Protein AF-A0A3C0XR43-F1 (afdb_monomer)

Nearest PDB structures (foldseek):
  8wt6-assembly1_D  TM=5.633E-01  e=5.124E-04  Escherichia coli

pLDDT: mean 77.38, std 20.61, range [31.39, 98.31]

Solvent-accessible surface area (backbone atoms only — not comparable to full-atom values): 15493 Å² total; per-residue (Å²): 115,75,70,70,76,67,63,83,67,97,50,90,66,45,62,59,54,52,51,52,52,50,52,52,52,51,52,51,52,52,52,49,53,55,50,52,53,51,46,52,55,53,34,65,28,85,92,39,24,68,59,29,51,60,45,42,48,33,78,53,38,42,57,67,55,30,48,51,50,46,68,76,62,50,67,72,80,81,37,97,40,70,70,54,46,38,50,47,37,18,85,35,62,32,73,48,81,69,101,55,85,44,77,56,62,65,38,84,55,40,43,68,68,52,29,50,50,52,53,63,17,54,60,52,33,75,50,81,80,76,83,51,72,76,48,51,67,53,44,70,92,46,59,67,68,60,50,49,51,29,52,52,47,43,52,53,48,23,54,48,47,53,54,49,52,57,50,42,54,72,60,70,63,65,61,78,68,71,68,77,76,70,92,64,81,80,75,84,80,42,21,76,44,78,40,90,100,69,48,69,38,76,55,57,42,42,90,68,25,60,14,18,80,91,72,62,34,74,50,43,48,61,85,74,19,96,82,49,79,68,94,64,79,82,76,83,80,92,80,86,86,84,87,82,93,83,89,82,90,85,83,89,85,136

Foldseek 3Di:
DVVLLPDDDPDPCVNVVSVVVVVVVVVVVVVVVVVVVVLVVVCCDPPNVVQQLLQVLAALRHSVLSVCCCVVVPDPVVDPDPVRVCQALFQAFDWDDDPDTDTHHGDPGHDPVSVVSVVSRLVRLCDDDDCDPVSCVSPVPPDPVSNVVRSVCSVVSNVVVCVVVVVVVVVVPPPPPPPPPPPDPPPDFALQDADPPGDGHRDGQDPQFSGNPVVPRDAGDEPRGPPHDDPDDDDDDPPDDDDDDDDDDDDDDD

Radius of gyration: 33.95 Å; Cα contacts (8 Å, |Δi|>4): 201; chains: 1; bounding box: 64×79×101 Å

Structure (mmCIF, N/CA/C/O backbone):
data_AF-A0A3C0XR43-F1
#
_entry.id   AF-A0A3C0XR43-F1
#
loop_
_atom_site.group_PDB
_atom_site.id
_atom_site.type_symbol
_atom_site.label_atom_id
_atom_site.label_alt_id
_atom_site.label_comp_id
_atom_site.label_asym_id
_atom_site.label_entity_id
_atom_site.label_seq_id
_atom_site.pdbx_PDB_ins_code
_atom_site.Cartn_x
_atom_site.Cartn_y
_atom_site.Cartn_z
_atom_site.occupancy
_atom_site.B_iso_or_equiv
_atom_site.auth_seq_id
_atom_site.auth_comp_id
_atom_site.auth_asym_id
_atom_site.auth_atom_id
_atom_site.pdbx_PDB_model_num
ATOM 1 N N . MET A 1 1 ? 7.580 -1.310 -24.276 1.00 81.06 1 MET A N 1
ATOM 2 C CA . MET A 1 1 ? 8.780 -1.804 -24.994 1.00 81.06 1 MET A CA 1
ATOM 3 C C . MET A 1 1 ? 8.741 -1.610 -26.516 1.00 81.06 1 MET A C 1
ATOM 5 O O . MET A 1 1 ? 9.779 -1.732 -27.146 1.00 81.06 1 MET A O 1
ATOM 9 N N . ALA A 1 2 ? 7.604 -1.261 -27.136 1.00 84.38 2 ALA A N 1
ATOM 10 C CA . ALA A 1 2 ? 7.507 -1.154 -28.601 1.00 84.38 2 ALA A CA 1
ATOM 11 C C . ALA A 1 2 ? 8.352 -0.031 -29.243 1.00 84.38 2 ALA A C 1
ATOM 13 O O . ALA A 1 2 ? 8.741 -0.140 -30.398 1.00 84.38 2 ALA A O 1
ATOM 14 N N . TRP A 1 3 ? 8.641 1.060 -28.524 1.00 91.75 3 TRP A N 1
ATOM 15 C CA . TRP A 1 3 ? 9.462 2.151 -29.065 1.00 91.75 3 TRP A CA 1
ATOM 16 C C . TRP A 1 3 ? 10.940 1.764 -29.209 1.00 91.75 3 TRP A C 1
ATOM 18 O O . TRP A 1 3 ? 11.503 1.919 -30.288 1.00 91.75 3 TRP A O 1
ATOM 28 N N . ILE A 1 4 ? 11.538 1.208 -28.150 1.00 89.06 4 ILE A N 1
ATOM 29 C CA . ILE A 1 4 ? 12.966 0.862 -28.119 1.00 89.06 4 ILE A CA 1
ATOM 30 C C . ILE A 1 4 ? 13.306 -0.273 -29.095 1.00 89.06 4 ILE A C 1
ATOM 32 O O . ILE A 1 4 ? 14.329 -0.216 -29.759 1.00 89.06 4 ILE A O 1
ATOM 36 N N . ARG A 1 5 ? 12.395 -1.241 -29.275 1.00 86.69 5 ARG A N 1
ATOM 37 C CA . ARG A 1 5 ? 12.528 -2.329 -30.262 1.00 86.69 5 ARG A CA 1
ATOM 38 C C . ARG A 1 5 ? 12.533 -1.853 -31.725 1.00 86.69 5 ARG A C 1
ATOM 40 O O . ARG A 1 5 ? 12.854 -2.642 -32.600 1.00 86.69 5 ARG A O 1
ATOM 47 N N . ARG A 1 6 ? 12.127 -0.606 -31.993 1.00 90.25 6 ARG A N 1
ATOM 48 C CA . ARG A 1 6 ? 12.122 0.002 -33.337 1.00 90.25 6 ARG A CA 1
ATOM 49 C C . ARG A 1 6 ? 13.327 0.907 -33.593 1.00 90.25 6 ARG A C 1
ATOM 51 O O . ARG A 1 6 ? 13.409 1.481 -34.671 1.00 90.25 6 ARG A O 1
ATOM 58 N N . GLN A 1 7 ? 14.202 1.098 -32.606 1.00 90.06 7 GLN A N 1
ATOM 59 C CA . GLN A 1 7 ? 15.415 1.886 -32.806 1.00 90.06 7 GLN A CA 1
ATOM 60 C C . GLN A 1 7 ? 16.444 1.048 -33.564 1.00 90.06 7 GLN A C 1
ATOM 62 O O . GLN A 1 7 ? 16.528 -0.159 -33.352 1.00 90.06 7 GLN A O 1
ATOM 67 N N . GLN A 1 8 ? 17.199 1.701 -34.438 1.00 86.56 8 GLN A N 1
ATOM 68 C CA . GLN A 1 8 ? 18.345 1.129 -35.137 1.00 86.56 8 GLN A CA 1
ATOM 69 C C . GLN A 1 8 ? 19.592 1.875 -34.680 1.00 86.56 8 GLN A C 1
ATOM 71 O O . GLN A 1 8 ? 19.519 3.075 -34.394 1.00 86.56 8 GLN A O 1
ATOM 76 N N . PHE A 1 9 ? 20.712 1.169 -34.583 1.00 91.38 9 PHE A N 1
ATOM 77 C CA . PHE A 1 9 ? 21.948 1.731 -34.063 1.00 91.38 9 PHE A CA 1
ATOM 78 C C . PHE A 1 9 ? 23.093 1.553 -35.059 1.00 91.38 9 PHE A C 1
ATOM 80 O O . PHE A 1 9 ? 23.401 0.443 -35.472 1.00 91.38 9 PHE A O 1
ATOM 87 N N . ASP A 1 10 ? 23.783 2.649 -35.375 1.00 91.94 10 ASP A N 1
ATOM 88 C CA . ASP A 1 10 ? 24.918 2.647 -36.313 1.00 91.94 10 ASP A CA 1
ATOM 89 C C . ASP A 1 10 ? 26.223 2.109 -35.687 1.00 91.94 10 ASP A C 1
ATOM 91 O O . ASP A 1 10 ? 27.262 2.026 -36.341 1.00 91.94 10 ASP A O 1
ATOM 95 N N . VAL A 1 11 ? 26.194 1.763 -34.395 1.00 94.19 11 VAL A N 1
ATOM 96 C CA . VAL A 1 11 ? 27.354 1.286 -33.632 1.00 94.19 11 VAL A CA 1
ATOM 97 C C . VAL A 1 11 ? 27.332 -0.236 -33.551 1.00 94.19 11 VAL A C 1
ATOM 99 O O . VAL A 1 11 ? 26.394 -0.830 -33.015 1.00 94.19 11 VAL A O 1
ATOM 102 N N . ALA A 1 12 ? 28.410 -0.869 -34.020 1.00 92.69 12 ALA A N 1
ATOM 103 C CA . ALA A 1 12 ? 28.566 -2.319 -33.985 1.00 92.69 12 ALA A CA 1
ATOM 104 C C . ALA A 1 12 ? 28.370 -2.884 -32.564 1.00 92.69 12 ALA A C 1
ATOM 106 O O . ALA A 1 12 ? 28.946 -2.395 -31.593 1.00 92.69 12 ALA A O 1
ATOM 107 N N . GLY A 1 13 ? 27.545 -3.927 -32.445 1.00 90.19 13 GLY A N 1
ATOM 108 C CA . GLY A 1 13 ? 27.254 -4.608 -31.178 1.00 90.19 13 GLY A CA 1
ATOM 109 C C . GLY A 1 13 ? 26.197 -3.936 -30.292 1.00 90.19 13 GLY A C 1
ATOM 110 O O . GLY A 1 13 ? 25.723 -4.570 -29.346 1.00 90.19 13 GLY A O 1
ATOM 111 N N . LEU A 1 14 ? 25.768 -2.704 -30.595 1.00 93.56 14 LEU A N 1
ATOM 112 C CA . LEU A 1 14 ? 24.773 -2.003 -29.777 1.00 93.56 14 LEU A CA 1
ATOM 113 C C . LEU A 1 14 ? 23.381 -2.647 -29.876 1.00 93.56 14 LEU A C 1
ATOM 115 O O . LEU A 1 14 ? 22.705 -2.775 -28.856 1.00 93.56 14 LEU A O 1
ATOM 119 N N . ASP A 1 15 ? 22.994 -3.154 -31.050 1.00 91.75 15 ASP A N 1
ATOM 120 C CA . ASP A 1 15 ? 21.758 -3.934 -31.219 1.00 91.75 15 ASP A CA 1
ATOM 121 C C . ASP A 1 15 ? 21.728 -5.169 -30.303 1.00 91.75 15 ASP A C 1
ATOM 123 O O . ASP A 1 15 ? 20.726 -5.442 -29.638 1.00 91.75 15 ASP A O 1
ATOM 127 N N . ALA A 1 16 ? 22.850 -5.893 -30.213 1.00 91.88 16 ALA A N 1
ATOM 128 C CA . ALA A 1 16 ? 22.972 -7.080 -29.370 1.00 91.88 16 ALA A CA 1
ATOM 129 C C . ALA A 1 16 ? 22.899 -6.726 -27.875 1.00 91.88 16 ALA A C 1
ATOM 131 O O . ALA A 1 16 ? 22.185 -7.386 -27.115 1.00 91.88 16 ALA A O 1
ATOM 132 N N . LEU A 1 17 ? 23.584 -5.655 -27.456 1.00 94.19 17 LEU A N 1
ATOM 133 C CA . LEU A 1 17 ? 23.545 -5.159 -26.078 1.00 94.19 17 LEU A CA 1
ATOM 134 C C . LEU A 1 17 ? 22.128 -4.729 -25.669 1.00 94.19 17 LEU A C 1
ATOM 136 O O . LEU A 1 17 ? 21.636 -5.116 -24.605 1.00 94.19 17 LEU A O 1
ATOM 140 N N . VAL A 1 18 ? 21.452 -3.950 -26.517 1.00 93.94 18 VAL A N 1
ATOM 141 C CA . VAL A 1 18 ? 20.068 -3.520 -26.276 1.00 93.94 18 VAL A CA 1
ATOM 142 C C . VAL A 1 18 ? 19.142 -4.733 -26.232 1.00 93.94 18 VAL A C 1
ATOM 144 O O . VAL A 1 18 ? 18.343 -4.842 -25.300 1.00 93.94 18 VAL A O 1
ATOM 147 N N . GLY A 1 19 ? 19.285 -5.682 -27.160 1.00 93.19 19 GLY A N 1
ATOM 148 C CA . GLY A 1 19 ? 18.539 -6.941 -27.153 1.00 93.19 19 GLY A CA 1
ATOM 149 C C . GLY A 1 19 ? 18.691 -7.714 -25.839 1.00 93.19 19 GLY A C 1
ATOM 150 O O . GLY A 1 19 ? 17.690 -8.124 -25.246 1.00 93.19 19 GLY A O 1
ATOM 151 N N . HIS A 1 20 ? 19.918 -7.834 -25.325 1.00 95.06 20 HIS A N 1
ATOM 152 C CA . HIS A 1 20 ? 20.199 -8.478 -24.041 1.00 95.06 20 HIS A CA 1
ATOM 153 C C . HIS A 1 20 ? 19.504 -7.773 -22.863 1.00 95.06 20 HIS A C 1
ATOM 155 O O . HIS A 1 20 ? 18.823 -8.417 -22.060 1.00 95.06 20 HIS A O 1
ATOM 161 N N . HIS A 1 21 ? 19.606 -6.444 -22.767 1.00 95.62 21 HIS A N 1
ATOM 162 C CA . HIS A 1 21 ? 18.944 -5.690 -21.698 1.00 95.62 21 HIS A CA 1
ATOM 163 C C . HIS A 1 21 ? 17.416 -5.755 -21.783 1.00 95.62 21 HIS A C 1
ATOM 165 O O . HIS A 1 21 ? 16.752 -5.867 -20.750 1.00 95.62 21 HIS A O 1
ATOM 171 N N . LEU A 1 22 ? 16.845 -5.727 -22.991 1.00 95.25 22 LEU A N 1
ATOM 172 C CA . LEU A 1 22 ? 15.405 -5.901 -23.179 1.00 95.25 22 LEU A CA 1
ATOM 173 C C . LEU A 1 22 ? 14.950 -7.283 -22.711 1.00 95.25 22 LEU A C 1
ATOM 175 O O . LEU A 1 22 ? 13.966 -7.365 -21.976 1.00 95.25 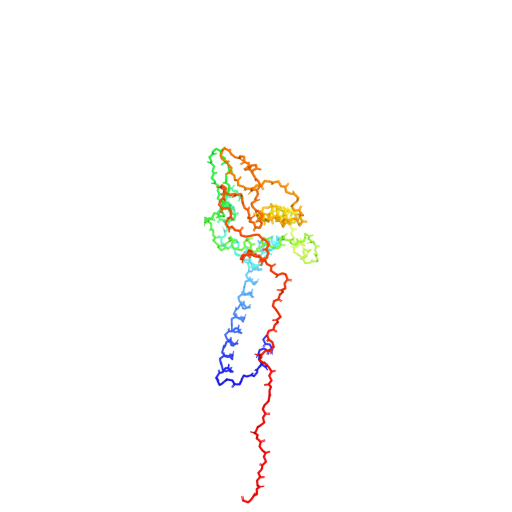22 LEU A O 1
ATOM 179 N N . ALA A 1 23 ? 15.695 -8.338 -23.048 1.00 95.50 23 ALA A N 1
ATOM 180 C CA . ALA A 1 23 ? 15.408 -9.691 -22.581 1.00 95.50 23 ALA A CA 1
ATOM 181 C C . ALA A 1 23 ? 15.439 -9.789 -21.044 1.00 95.50 23 ALA A C 1
ATOM 183 O O . ALA A 1 23 ? 14.535 -10.379 -20.448 1.00 95.50 23 ALA A O 1
ATOM 184 N N . ILE A 1 24 ? 16.417 -9.152 -20.383 1.00 97.00 24 ILE A N 1
ATOM 185 C CA . ILE A 1 24 ? 16.468 -9.078 -18.913 1.00 97.00 24 ILE A CA 1
ATOM 186 C C . ILE A 1 24 ? 15.220 -8.389 -18.359 1.00 97.00 24 ILE A C 1
ATOM 188 O O . ILE A 1 24 ? 14.580 -8.921 -17.450 1.00 97.00 24 ILE A O 1
ATOM 192 N N . ILE A 1 25 ? 14.862 -7.210 -18.876 1.00 96.44 25 ILE A N 1
ATOM 193 C CA . ILE A 1 25 ? 13.710 -6.457 -18.366 1.00 96.44 25 ILE A CA 1
ATOM 194 C C . ILE A 1 25 ? 12.427 -7.268 -18.551 1.00 96.44 25 ILE A C 1
ATOM 196 O O . ILE A 1 25 ? 11.621 -7.355 -17.629 1.00 96.44 25 ILE A O 1
ATOM 200 N N . GLU A 1 26 ? 12.245 -7.901 -19.705 1.00 95.56 26 GLU A N 1
ATOM 201 C CA . GLU A 1 26 ? 11.068 -8.723 -19.991 1.00 95.56 26 GLU A CA 1
ATOM 202 C C . GLU A 1 26 ? 10.974 -9.938 -19.072 1.00 95.56 26 GLU A C 1
ATOM 204 O O . GLU A 1 26 ? 9.898 -10.215 -18.536 1.00 95.56 26 GLU A O 1
ATOM 209 N N . ALA A 1 27 ? 12.094 -10.612 -18.808 1.00 97.25 27 ALA A N 1
ATOM 210 C CA . ALA A 1 27 ? 12.144 -11.693 -17.832 1.00 97.25 27 ALA A CA 1
ATOM 211 C C . ALA A 1 27 ? 11.771 -11.204 -16.421 1.00 97.25 27 ALA A C 1
ATOM 213 O O . ALA A 1 27 ? 10.989 -11.859 -15.730 1.00 97.25 27 ALA A O 1
ATOM 214 N N . ARG A 1 28 ? 12.265 -10.032 -15.997 1.00 97.81 28 ARG A N 1
ATOM 215 C CA . ARG A 1 28 ? 11.942 -9.456 -14.678 1.00 97.81 28 ARG A CA 1
ATOM 216 C C . ARG A 1 28 ? 10.495 -8.994 -14.564 1.00 97.81 28 ARG A C 1
ATOM 218 O O . ARG A 1 28 ? 9.886 -9.211 -13.520 1.00 97.81 28 ARG A O 1
ATOM 225 N N . LEU A 1 29 ? 9.930 -8.412 -15.620 1.00 97.06 29 LEU A N 1
ATOM 226 C CA . LEU A 1 29 ? 8.512 -8.049 -15.662 1.00 97.06 29 LEU A CA 1
ATOM 227 C C . LEU A 1 29 ? 7.632 -9.296 -15.566 1.00 97.06 29 LEU A C 1
ATOM 229 O O . LEU A 1 29 ? 6.731 -9.333 -14.735 1.00 97.06 29 LEU A O 1
ATOM 233 N N . ARG A 1 30 ? 7.955 -10.351 -16.322 1.00 97.69 30 ARG A N 1
ATOM 234 C CA . ARG A 1 30 ? 7.240 -11.630 -16.238 1.00 97.69 30 ARG A CA 1
ATOM 235 C C . ARG A 1 30 ? 7.331 -12.241 -14.841 1.00 97.69 30 ARG A C 1
ATOM 237 O O . ARG A 1 30 ? 6.323 -12.686 -14.305 1.00 97.69 30 ARG A O 1
ATOM 244 N N . GLN A 1 31 ? 8.518 -12.244 -14.236 1.00 98.00 31 GLN A N 1
ATOM 245 C CA . GLN A 1 31 ? 8.704 -12.741 -12.873 1.00 98.00 31 GLN A CA 1
ATOM 246 C C . GLN A 1 31 ? 7.865 -11.948 -11.861 1.00 98.00 31 GLN A C 1
ATOM 248 O O . GLN A 1 31 ? 7.224 -12.555 -11.005 1.00 98.00 31 GLN A O 1
ATOM 253 N N . ARG A 1 32 ? 7.842 -10.613 -11.968 1.00 97.75 32 ARG A N 1
ATOM 254 C CA . ARG A 1 32 ? 6.985 -9.760 -11.136 1.00 97.75 32 ARG A CA 1
ATOM 255 C C . ARG A 1 32 ? 5.518 -10.153 -11.290 1.00 97.75 32 ARG A C 1
ATOM 257 O O . ARG A 1 32 ? 4.866 -10.386 -10.284 1.00 97.75 32 ARG A O 1
ATOM 264 N N . ASP A 1 33 ? 5.024 -10.273 -12.519 1.00 97.94 33 ASP A N 1
ATOM 265 C CA . ASP A 1 33 ? 3.610 -10.573 -12.778 1.00 97.94 33 ASP A CA 1
ATOM 266 C C . ASP A 1 33 ? 3.201 -11.945 -12.217 1.00 97.94 33 ASP A C 1
ATOM 268 O O . ASP A 1 33 ? 2.112 -12.101 -11.663 1.00 97.94 33 ASP A O 1
ATOM 272 N N . LEU A 1 34 ? 4.099 -12.934 -12.286 1.00 98.12 34 LEU A N 1
ATOM 273 C CA . LEU A 1 34 ? 3.895 -14.241 -11.656 1.00 98.12 34 LEU A CA 1
ATOM 274 C C . LEU A 1 34 ? 3.794 -14.135 -10.128 1.00 98.12 34 LEU A C 1
ATOM 276 O O . LEU A 1 34 ? 2.927 -14.776 -9.527 1.00 98.12 34 LEU A O 1
ATOM 280 N N . MET A 1 35 ? 4.660 -13.332 -9.506 1.00 97.62 35 MET A N 1
ATOM 281 C CA . MET A 1 35 ? 4.638 -13.092 -8.061 1.00 97.62 35 MET A CA 1
ATOM 282 C C . MET A 1 35 ? 3.388 -12.321 -7.634 1.00 97.62 35 MET A C 1
ATOM 284 O O . MET A 1 35 ? 2.730 -12.739 -6.685 1.00 97.62 35 MET A O 1
ATOM 288 N N . ASP A 1 36 ? 3.011 -11.264 -8.357 1.00 97.56 36 ASP A N 1
ATOM 289 C CA . ASP A 1 36 ? 1.784 -10.501 -8.107 1.00 97.56 36 ASP A CA 1
ATOM 290 C C . ASP A 1 36 ? 0.556 -11.419 -8.189 1.00 97.56 36 ASP A C 1
ATOM 292 O O . ASP A 1 36 ? -0.285 -11.423 -7.290 1.00 97.56 36 ASP A O 1
ATOM 296 N N . GLY A 1 37 ? 0.490 -12.289 -9.201 1.00 98.00 37 GLY A N 1
ATOM 297 C CA . GLY A 1 37 ? -0.574 -13.286 -9.312 1.00 98.00 37 GLY A CA 1
ATOM 298 C C . GLY A 1 37 ? -0.594 -14.289 -8.151 1.00 98.00 37 GLY A C 1
ATOM 299 O O . GLY A 1 37 ? -1.668 -14.670 -7.688 1.00 98.00 37 GLY A O 1
ATOM 300 N N . ALA A 1 38 ? 0.570 -14.724 -7.659 1.00 97.69 38 ALA A N 1
ATOM 301 C CA . ALA A 1 38 ? 0.652 -15.598 -6.487 1.00 97.69 38 ALA A CA 1
ATOM 302 C C . ALA A 1 38 ? 0.178 -14.894 -5.208 1.00 97.69 38 ALA A C 1
ATOM 304 O O . ALA A 1 38 ? -0.572 -15.484 -4.432 1.00 97.69 38 ALA A O 1
ATOM 305 N N . ILE A 1 39 ? 0.557 -13.627 -5.027 1.00 97.56 39 ILE A N 1
ATOM 306 C CA . ILE A 1 39 ? 0.119 -12.788 -3.908 1.00 97.56 39 ILE A CA 1
ATOM 307 C C . ILE A 1 39 ? -1.402 -12.642 -3.918 1.00 97.56 39 ILE A C 1
ATOM 309 O O . ILE A 1 39 ? -2.026 -12.858 -2.884 1.00 97.56 39 ILE A O 1
ATOM 313 N N . GLU A 1 40 ? -2.011 -12.325 -5.063 1.00 97.94 40 GLU A N 1
ATOM 314 C CA . GLU A 1 40 ? -3.471 -12.185 -5.151 1.00 97.94 40 GLU A CA 1
ATOM 315 C C . GLU A 1 40 ? -4.196 -13.509 -4.863 1.00 97.94 40 GLU A C 1
ATOM 317 O O . GLU A 1 40 ? -5.213 -13.503 -4.173 1.00 97.94 40 GLU A O 1
ATOM 322 N N . ARG A 1 41 ? -3.654 -14.657 -5.299 1.00 98.31 41 ARG A N 1
ATOM 323 C CA . ARG A 1 41 ? -4.218 -15.977 -4.952 1.00 98.31 41 ARG A CA 1
ATOM 324 C C . ARG A 1 41 ? -4.183 -16.248 -3.447 1.00 98.31 41 ARG A C 1
ATOM 326 O O . ARG A 1 41 ? -5.186 -16.686 -2.895 1.00 98.31 41 ARG A O 1
ATOM 333 N N . ILE A 1 42 ? -3.064 -15.960 -2.783 1.00 97.94 42 ILE A N 1
ATOM 334 C CA . ILE A 1 42 ? -2.931 -16.118 -1.323 1.00 97.94 42 ILE A CA 1
ATOM 335 C C . ILE A 1 42 ? -3.838 -15.124 -0.583 1.00 97.94 42 ILE A C 1
ATOM 337 O O . ILE A 1 42 ? -4.425 -15.442 0.446 1.00 97.94 42 ILE A O 1
ATOM 341 N N . ALA A 1 43 ? -3.984 -13.910 -1.112 1.00 97.50 43 ALA A N 1
ATOM 342 C CA . ALA A 1 43 ? -4.776 -12.850 -0.502 1.00 97.50 43 ALA A CA 1
ATOM 343 C C . ALA A 1 43 ? -6.272 -13.181 -0.414 1.00 97.50 43 ALA A C 1
ATOM 345 O O . ALA A 1 43 ? -6.955 -12.646 0.460 1.00 97.50 43 ALA A O 1
ATOM 346 N N . VAL A 1 44 ? -6.777 -14.035 -1.309 1.00 96.94 44 VAL A N 1
ATOM 347 C CA . VAL A 1 44 ? -8.179 -14.481 -1.327 1.00 96.94 44 VAL A CA 1
ATOM 348 C C . VAL A 1 44 ? -8.381 -15.878 -0.740 1.00 96.94 44 VAL A C 1
ATOM 350 O O . VAL A 1 44 ? -9.527 -16.309 -0.629 1.00 96.94 44 VAL A O 1
ATOM 353 N N . SER A 1 45 ? -7.312 -16.575 -0.346 1.00 97.56 45 SER A N 1
ATOM 354 C CA . SER A 1 45 ? -7.399 -17.883 0.303 1.00 97.56 45 SER A CA 1
ATOM 355 C C . SER A 1 45 ? -7.480 -17.757 1.824 1.00 97.56 45 SER A C 1
ATOM 357 O O . SER A 1 45 ? -7.014 -16.785 2.426 1.00 97.56 45 SER A O 1
ATOM 359 N N . GLU A 1 46 ? -8.039 -18.771 2.476 1.00 96.00 46 GLU A N 1
ATOM 360 C CA . GLU A 1 46 ? -7.931 -18.895 3.929 1.00 96.00 46 GLU A CA 1
ATOM 361 C C . GLU A 1 46 ? -6.469 -19.163 4.343 1.00 96.00 46 GLU A C 1
ATOM 363 O O . GLU A 1 46 ? -5.709 -19.750 3.565 1.00 96.00 46 GLU A O 1
ATOM 368 N N . PRO A 1 47 ? -6.035 -18.707 5.534 1.00 94.19 47 PRO A N 1
ATOM 369 C CA . PRO A 1 47 ? -6.798 -17.953 6.540 1.00 94.19 47 PRO A CA 1
ATOM 370 C C . PRO A 1 47 ? -6.811 -16.421 6.317 1.00 94.19 47 PRO A C 1
ATOM 372 O O . PRO A 1 47 ? -7.229 -15.657 7.189 1.00 94.19 47 PRO A O 1
ATOM 375 N N . TYR A 1 48 ? -6.286 -15.927 5.190 1.00 95.88 48 TYR A N 1
ATOM 376 C CA . TYR A 1 48 ? -6.002 -14.499 4.997 1.00 95.88 48 TYR A CA 1
ATOM 377 C C . TYR A 1 48 ? -7.178 -13.698 4.436 1.00 95.88 48 TYR A C 1
ATOM 379 O O . TYR A 1 48 ? -7.284 -12.500 4.715 1.00 95.88 48 TYR A O 1
ATOM 387 N N . ALA A 1 49 ? -8.064 -14.342 3.676 1.00 95.75 49 ALA A N 1
ATOM 388 C CA . ALA A 1 49 ? -9.092 -13.697 2.866 1.00 95.75 49 ALA A CA 1
ATOM 389 C C . ALA A 1 49 ? -9.905 -12.637 3.626 1.00 95.75 49 ALA A C 1
ATOM 391 O O . ALA A 1 49 ? -10.021 -11.488 3.187 1.00 95.75 49 ALA A O 1
ATOM 392 N N . ALA A 1 50 ? -10.444 -12.990 4.796 1.00 94.75 50 ALA A N 1
ATOM 393 C CA . ALA A 1 50 ? -11.250 -12.071 5.595 1.00 94.75 50 ALA A CA 1
ATOM 394 C C . ALA A 1 50 ? -10.434 -10.873 6.111 1.00 94.75 50 ALA A C 1
ATOM 396 O O . ALA A 1 50 ? -10.876 -9.725 6.008 1.00 94.75 50 ALA A O 1
ATOM 397 N N . ALA A 1 51 ? -9.234 -11.118 6.638 1.00 94.88 51 ALA A N 1
ATOM 398 C CA . ALA A 1 51 ? -8.379 -10.073 7.192 1.00 94.88 51 ALA A CA 1
ATOM 399 C C . ALA A 1 51 ? -7.856 -9.118 6.105 1.00 94.88 51 ALA A C 1
ATOM 401 O O . ALA A 1 51 ? -7.837 -7.901 6.306 1.00 94.88 51 ALA A O 1
ATOM 402 N N . VAL A 1 52 ? -7.510 -9.645 4.927 1.00 96.12 52 VAL A N 1
ATOM 403 C CA . VAL A 1 52 ? -7.095 -8.839 3.773 1.00 96.12 52 VAL A CA 1
ATOM 404 C C . VAL A 1 52 ? -8.229 -7.929 3.306 1.00 96.12 52 VAL A C 1
ATOM 406 O O . VAL A 1 52 ? -8.003 -6.727 3.155 1.00 96.12 52 VAL A O 1
ATOM 409 N N . ARG A 1 53 ? -9.458 -8.443 3.134 1.00 95.44 53 ARG A N 1
ATOM 410 C CA . ARG A 1 53 ? -10.613 -7.613 2.727 1.00 95.44 53 ARG A CA 1
ATOM 411 C C . ARG A 1 53 ? -10.859 -6.456 3.701 1.00 95.44 53 ARG A C 1
ATOM 413 O O . ARG A 1 53 ? -11.031 -5.313 3.273 1.00 95.44 53 ARG A O 1
ATOM 420 N N . ARG A 1 54 ? -10.777 -6.735 5.004 1.00 95.38 54 ARG A N 1
ATOM 421 C CA . ARG A 1 54 ? -10.899 -5.737 6.078 1.00 95.38 54 ARG A CA 1
ATOM 422 C C . ARG A 1 54 ? -9.810 -4.665 5.997 1.00 95.38 54 ARG A C 1
ATOM 424 O O . ARG A 1 54 ? -10.116 -3.476 6.023 1.00 95.38 54 ARG A O 1
ATOM 431 N N . LEU A 1 55 ? -8.543 -5.054 5.842 1.00 94.69 55 LEU A N 1
ATOM 432 C CA . LEU A 1 55 ? -7.426 -4.106 5.729 1.00 94.69 55 LEU A CA 1
ATOM 433 C C . LEU A 1 55 ? -7.489 -3.266 4.445 1.00 94.69 55 LEU A C 1
ATOM 435 O O . LEU A 1 55 ? -7.197 -2.071 4.480 1.00 94.69 55 LEU A O 1
ATOM 439 N N . CYS A 1 56 ? -7.924 -3.849 3.327 1.00 95.19 56 CYS A N 1
ATOM 440 C CA . CYS A 1 56 ? -8.087 -3.162 2.041 1.00 95.19 56 CYS A CA 1
ATOM 441 C C . CYS A 1 56 ? -9.181 -2.076 2.042 1.00 95.19 56 CYS A C 1
ATOM 443 O O . CYS A 1 56 ? -9.254 -1.276 1.098 1.00 95.19 56 CYS A O 1
ATOM 445 N N . CYS A 1 57 ? -9.997 -1.998 3.100 1.00 94.62 57 CYS A N 1
ATOM 446 C CA . CYS A 1 57 ? -10.892 -0.867 3.350 1.00 94.62 57 CYS A CA 1
ATOM 447 C C . CYS A 1 57 ? -10.131 0.417 3.704 1.00 94.62 57 CYS A C 1
ATOM 449 O O . CYS A 1 57 ? -10.647 1.516 3.511 1.00 94.62 57 CYS A O 1
ATOM 451 N N . LEU A 1 58 ? -8.892 0.313 4.189 1.00 94.12 58 LEU A N 1
ATOM 452 C CA . LEU A 1 58 ? -8.040 1.471 4.433 1.00 94.12 58 LEU A CA 1
ATOM 453 C C . LEU A 1 58 ? -7.421 1.962 3.121 1.00 94.12 58 LEU A C 1
ATOM 455 O O . LEU A 1 58 ? -6.854 1.207 2.328 1.00 94.12 58 LEU A O 1
ATOM 459 N N . ARG A 1 59 ? -7.479 3.276 2.896 1.00 92.56 59 ARG A N 1
ATOM 460 C CA . ARG A 1 59 ? -6.855 3.904 1.728 1.00 92.56 59 ARG A CA 1
ATOM 461 C C . ARG A 1 59 ? -5.348 3.668 1.716 1.00 92.56 59 ARG A C 1
ATOM 463 O O . ARG A 1 59 ? -4.679 3.815 2.730 1.00 92.56 59 ARG A O 1
ATOM 470 N N . GLY A 1 60 ? -4.832 3.319 0.538 1.00 92.50 60 GLY A N 1
ATOM 471 C CA . GLY A 1 60 ? -3.417 3.006 0.338 1.00 92.50 60 GLY A CA 1
ATOM 472 C C . GLY A 1 60 ? -3.040 1.560 0.658 1.00 92.50 60 GLY A C 1
ATOM 473 O O . GLY A 1 60 ? -1.926 1.168 0.335 1.00 92.50 60 GLY A O 1
ATOM 474 N N . ILE A 1 61 ? -3.954 0.757 1.215 1.00 95.44 61 ILE A N 1
ATOM 475 C CA . ILE A 1 61 ? -3.736 -0.669 1.464 1.00 95.44 61 ILE A CA 1
ATOM 476 C C . ILE A 1 61 ? -4.371 -1.500 0.338 1.00 95.44 61 ILE A C 1
ATOM 478 O O . ILE A 1 61 ? -5.488 -1.230 -0.121 1.00 95.44 61 ILE A O 1
ATOM 482 N N . LYS A 1 62 ? -3.609 -2.485 -0.142 1.00 95.00 62 LYS A N 1
ATOM 483 C CA . LYS A 1 62 ? -3.982 -3.495 -1.146 1.00 95.00 62 LYS A CA 1
ATOM 484 C C . LYS A 1 62 ? -3.454 -4.866 -0.708 1.00 95.00 62 LYS A C 1
ATOM 486 O O . LYS A 1 62 ? -2.724 -4.924 0.278 1.00 95.00 62 LYS A O 1
ATOM 491 N N . SER A 1 63 ? -3.767 -5.924 -1.455 1.00 96.50 63 SER A N 1
ATOM 492 C CA . SER A 1 63 ? -3.425 -7.323 -1.162 1.00 96.50 63 SER A CA 1
ATOM 493 C C . SER A 1 63 ? -1.988 -7.522 -0.672 1.00 96.50 63 SER A C 1
ATOM 495 O O . SER A 1 63 ? -1.803 -8.014 0.437 1.00 96.50 63 SER A O 1
ATOM 497 N N . LEU A 1 64 ? -0.978 -7.038 -1.412 1.00 96.62 64 LEU A N 1
ATOM 498 C CA . LEU A 1 64 ? 0.429 -7.118 -0.992 1.00 96.62 64 LEU A CA 1
ATOM 499 C C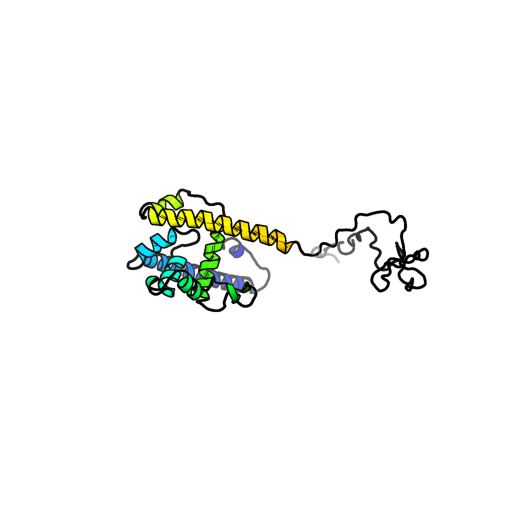 . LEU A 1 64 ? 0.669 -6.449 0.369 1.00 96.62 64 LEU A C 1
ATOM 501 O O . LEU A 1 64 ? 1.158 -7.087 1.290 1.00 96.62 64 LEU A O 1
ATOM 505 N N . SER A 1 65 ? 0.293 -5.177 0.529 1.00 96.69 65 SER A N 1
ATOM 506 C CA . SER A 1 65 ? 0.508 -4.447 1.787 1.00 96.69 65 SER A CA 1
ATOM 507 C C . SER A 1 65 ? -0.262 -5.057 2.960 1.00 96.69 65 SER A C 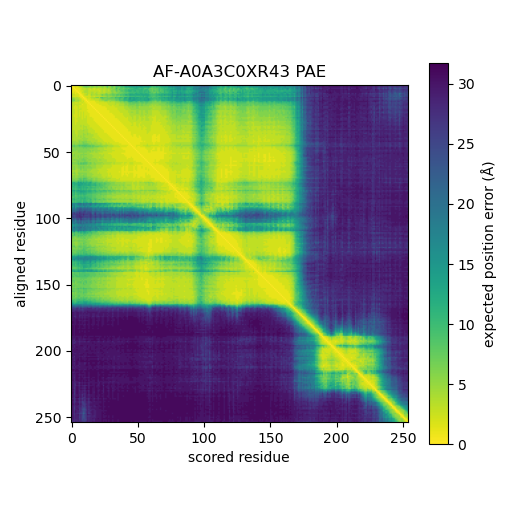1
ATOM 509 O O . SER A 1 65 ? 0.241 -5.059 4.080 1.00 96.69 65 SER A O 1
ATOM 511 N N . ALA A 1 66 ? -1.470 -5.568 2.716 1.00 96.38 66 ALA A N 1
ATOM 512 C CA . ALA A 1 66 ? -2.283 -6.240 3.719 1.00 96.38 66 ALA A CA 1
ATOM 513 C C . ALA A 1 66 ? -1.634 -7.557 4.160 1.00 96.38 66 ALA A C 1
ATOM 515 O O . ALA A 1 66 ? -1.470 -7.769 5.357 1.00 96.38 66 ALA A O 1
ATOM 516 N N . LEU A 1 67 ? -1.199 -8.398 3.218 1.00 96.56 67 LEU A N 1
ATOM 517 C CA . LEU A 1 67 ? -0.485 -9.638 3.521 1.00 96.56 67 LEU A CA 1
ATOM 518 C C . LEU A 1 67 ? 0.831 -9.369 4.244 1.00 96.56 67 LEU A C 1
ATOM 520 O O . LEU A 1 67 ? 1.097 -10.008 5.255 1.00 96.56 67 LEU A O 1
ATOM 524 N N . THR A 1 68 ? 1.613 -8.383 3.800 1.00 95.19 68 THR A N 1
ATOM 525 C CA . THR A 1 68 ? 2.824 -7.968 4.514 1.00 95.19 68 THR A CA 1
ATOM 526 C C . THR A 1 68 ? 2.509 -7.599 5.962 1.00 95.19 68 THR A C 1
ATOM 528 O O . THR A 1 68 ? 3.199 -8.057 6.864 1.00 95.19 68 THR A O 1
ATOM 531 N N . LEU A 1 69 ? 1.457 -6.811 6.212 1.00 94.06 69 LEU A N 1
ATOM 532 C CA . LEU A 1 69 ? 1.056 -6.463 7.577 1.00 94.06 69 LEU A CA 1
ATOM 533 C C . LEU A 1 69 ? 0.662 -7.703 8.383 1.00 94.06 69 LEU A C 1
ATOM 535 O O . LEU A 1 69 ? 1.114 -7.852 9.511 1.00 94.06 69 LEU A O 1
ATOM 539 N N . LEU A 1 70 ? -0.149 -8.594 7.817 1.00 94.06 70 LEU A N 1
ATOM 540 C CA . LEU A 1 70 ? -0.629 -9.788 8.514 1.00 94.06 70 LEU A CA 1
ATOM 541 C C . LEU A 1 70 ? 0.503 -10.766 8.845 1.00 94.06 70 LEU A C 1
ATOM 543 O O . LEU A 1 70 ? 0.558 -11.268 9.963 1.00 94.06 70 LEU A O 1
ATOM 547 N N . VAL A 1 71 ? 1.417 -11.010 7.905 1.00 93.25 71 VAL A N 1
ATOM 548 C CA . VAL A 1 71 ? 2.511 -11.979 8.069 1.00 93.25 71 VAL A CA 1
ATOM 549 C C . VAL A 1 71 ? 3.598 -11.448 9.003 1.00 93.25 71 VAL A C 1
ATOM 551 O O . VAL A 1 71 ? 4.073 -12.179 9.864 1.00 93.25 71 VAL A O 1
ATOM 554 N N . GLU A 1 72 ? 3.970 -10.173 8.883 1.00 92.69 72 GLU A N 1
ATOM 555 C CA . GLU A 1 72 ? 5.027 -9.576 9.714 1.00 92.69 72 GLU A CA 1
ATOM 556 C C . GLU A 1 72 ? 4.551 -9.270 11.138 1.00 92.69 72 GLU A C 1
ATOM 558 O O . GLU A 1 72 ? 5.309 -9.371 12.106 1.00 92.69 72 GLU A O 1
ATOM 563 N N . VAL A 1 73 ? 3.298 -8.830 11.285 1.00 91.06 73 VAL A N 1
ATOM 564 C CA . VAL A 1 73 ? 2.756 -8.470 12.598 1.00 91.06 73 VAL A CA 1
ATOM 565 C C . VAL A 1 73 ? 2.227 -9.701 13.328 1.00 91.06 73 VAL A C 1
ATOM 567 O O . VAL A 1 73 ? 2.359 -9.756 14.556 1.00 91.06 73 VAL A O 1
ATOM 570 N N . GLY A 1 74 ? 1.686 -10.679 12.598 1.00 89.44 74 GLY A N 1
ATOM 571 C CA . GLY A 1 74 ? 1.011 -11.843 13.155 1.00 89.44 74 GLY A CA 1
ATOM 572 C C . GLY A 1 74 ? -0.275 -11.444 13.878 1.00 89.44 74 GLY A C 1
ATOM 573 O O . GLY A 1 74 ? -1.047 -10.609 13.404 1.00 89.44 74 GLY A O 1
ATOM 574 N N . ASP A 1 75 ? -0.498 -12.020 15.059 1.00 88.00 75 ASP A N 1
ATOM 575 C CA . ASP A 1 75 ? -1.651 -11.675 15.888 1.00 88.00 75 ASP A CA 1
ATOM 576 C C . ASP A 1 75 ? -1.522 -10.256 16.466 1.00 88.00 75 ASP A C 1
ATOM 578 O O . ASP A 1 75 ? -0.682 -9.984 17.324 1.00 88.00 75 ASP A O 1
ATOM 582 N N . LEU A 1 76 ? -2.396 -9.346 16.027 1.00 85.50 76 LEU A N 1
ATOM 583 C CA . LEU A 1 76 ? -2.469 -7.969 16.527 1.00 85.50 76 LEU A CA 1
ATOM 584 C C . LEU A 1 76 ? -2.851 -7.886 18.014 1.00 85.50 76 LEU A C 1
ATOM 586 O O . LEU A 1 76 ? -2.555 -6.876 18.654 1.00 85.50 76 LEU A O 1
ATOM 590 N N . ARG A 1 77 ? -3.464 -8.931 18.582 1.00 89.62 77 ARG A N 1
ATOM 591 C CA . ARG A 1 77 ? -3.849 -8.991 20.002 1.00 89.62 77 ARG A CA 1
ATOM 592 C C . ARG A 1 77 ? -2.654 -9.182 20.934 1.00 89.62 77 ARG A C 1
ATOM 594 O O . ARG A 1 77 ? -2.792 -8.968 22.132 1.00 89.62 77 ARG A O 1
ATOM 601 N N . ARG A 1 78 ? -1.469 -9.522 20.406 1.00 92.12 78 ARG A N 1
ATOM 602 C CA . ARG A 1 78 ? -0.240 -9.637 21.213 1.00 92.12 78 ARG A CA 1
ATOM 603 C C . ARG A 1 78 ? 0.252 -8.300 21.770 1.00 92.12 78 ARG A C 1
ATOM 605 O O . ARG A 1 78 ? 1.129 -8.275 22.627 1.00 92.12 78 ARG A O 1
ATOM 612 N N . PHE A 1 79 ? -0.265 -7.185 21.257 1.00 92.00 79 PHE A N 1
ATOM 613 C CA . PHE A 1 79 ? 0.075 -5.855 21.743 1.00 92.00 79 PHE A CA 1
ATOM 614 C C . PHE A 1 79 ? -0.961 -5.386 22.762 1.00 92.00 79 PHE A C 1
ATOM 616 O O . PHE A 1 79 ? -2.153 -5.381 22.475 1.00 92.00 79 PHE A O 1
ATOM 623 N N . ALA A 1 80 ? -0.493 -4.868 23.901 1.00 92.75 80 ALA A N 1
ATOM 624 C CA . ALA A 1 80 ? -1.353 -4.279 24.934 1.00 92.75 80 ALA A CA 1
ATOM 625 C C . ALA A 1 80 ? -2.176 -3.070 24.440 1.00 92.75 80 ALA A C 1
ATOM 627 O O . ALA A 1 80 ? -3.149 -2.668 25.068 1.00 92.75 80 ALA A O 1
ATOM 628 N N . GLY A 1 81 ? -1.788 -2.467 23.312 1.00 92.00 81 GLY A N 1
ATOM 629 C CA . GLY A 1 81 ? -2.554 -1.406 22.677 1.00 92.00 81 GLY A CA 1
ATOM 630 C C . GLY A 1 81 ? -1.897 -0.856 21.416 1.00 92.00 81 GLY A C 1
ATOM 631 O O . GLY A 1 81 ? -0.785 -1.233 21.032 1.00 92.00 81 GLY A O 1
ATOM 632 N N . ALA A 1 82 ? -2.581 0.100 20.784 1.00 87.31 82 ALA A N 1
ATOM 633 C CA . ALA A 1 82 ? -2.149 0.698 19.521 1.00 87.31 82 ALA A CA 1
ATOM 634 C C . ALA A 1 82 ? -0.762 1.360 19.608 1.00 87.31 82 ALA A C 1
ATOM 636 O O . ALA A 1 82 ? 0.002 1.296 18.648 1.00 87.31 82 ALA A O 1
ATOM 637 N N . ALA A 1 83 ? -0.406 1.956 20.752 1.00 87.88 83 ALA A N 1
ATOM 638 C CA . ALA A 1 83 ? 0.908 2.570 20.954 1.00 87.88 83 ALA A CA 1
ATOM 639 C C . ALA A 1 83 ? 2.051 1.539 20.893 1.00 87.88 83 ALA A C 1
ATOM 641 O O . ALA A 1 83 ? 3.060 1.785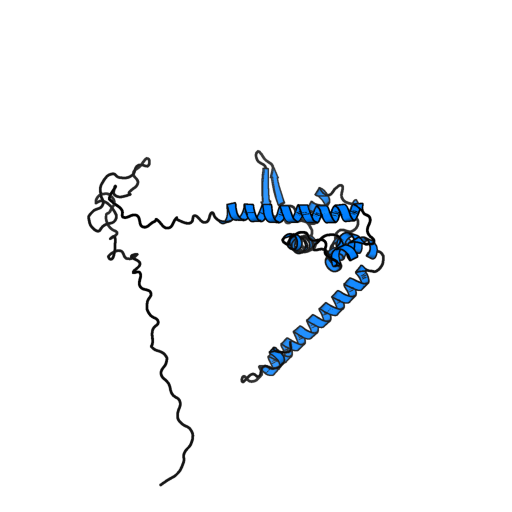 20.233 1.00 87.88 83 ALA A O 1
ATOM 642 N N . ALA A 1 84 ? 1.866 0.364 21.503 1.00 88.81 84 ALA A N 1
ATOM 643 C CA . ALA A 1 84 ? 2.845 -0.722 21.459 1.00 88.81 84 ALA A CA 1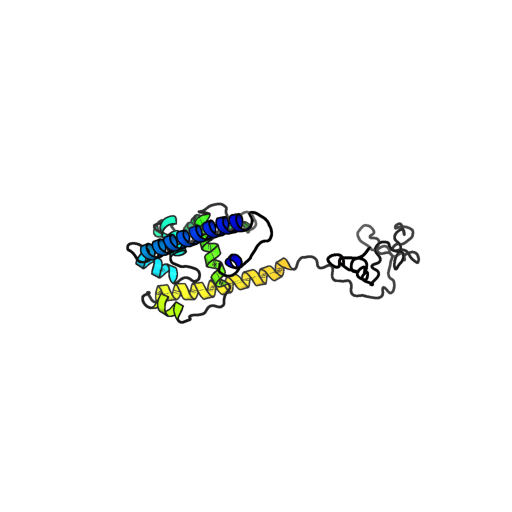
ATOM 644 C C . ALA A 1 84 ? 2.989 -1.294 20.037 1.00 88.81 84 ALA A C 1
ATOM 646 O O . ALA A 1 84 ? 4.104 -1.474 19.549 1.00 88.81 84 ALA A O 1
ATOM 647 N N . CYS A 1 85 ? 1.871 -1.481 19.326 1.00 89.31 85 CYS A N 1
ATOM 648 C CA . CYS A 1 85 ? 1.879 -1.909 17.923 1.00 89.31 85 CYS A CA 1
ATOM 649 C C . CYS A 1 85 ? 2.568 -0.880 17.001 1.00 89.31 85 CYS A C 1
ATOM 651 O O . CYS A 1 85 ? 3.369 -1.229 16.130 1.00 89.31 85 CYS A O 1
ATOM 653 N N . MET A 1 86 ? 2.329 0.414 17.224 1.00 86.88 86 MET A N 1
ATOM 654 C CA . MET A 1 86 ? 3.019 1.495 16.514 1.00 86.88 86 MET A CA 1
ATOM 655 C C . MET A 1 86 ? 4.532 1.479 16.793 1.00 86.88 86 MET A C 1
ATOM 657 O O . MET A 1 86 ? 5.325 1.645 15.868 1.00 86.88 86 MET A O 1
ATOM 661 N N . GLY A 1 87 ? 4.949 1.222 18.037 1.00 86.62 87 GLY A N 1
ATOM 662 C CA . GLY A 1 87 ? 6.363 1.052 18.389 1.00 86.62 87 GLY A CA 1
ATOM 663 C C . GLY A 1 87 ? 7.032 -0.104 17.637 1.00 86.62 87 GLY A C 1
ATOM 664 O O . GLY A 1 87 ? 8.150 0.050 17.148 1.00 86.62 87 GLY A O 1
ATOM 665 N N . PHE A 1 88 ? 6.323 -1.226 17.472 1.00 86.81 88 PHE A N 1
ATOM 666 C CA . PHE A 1 88 ? 6.793 -2.391 16.714 1.00 86.81 88 PHE A CA 1
ATOM 667 C C . PHE A 1 88 ? 6.859 -2.143 15.199 1.00 86.81 88 PHE A C 1
ATOM 669 O O . PHE A 1 88 ? 7.846 -2.481 14.547 1.00 86.81 88 PHE A O 1
ATOM 676 N N . THR A 1 89 ? 5.826 -1.527 14.621 1.00 85.75 89 THR A N 1
ATOM 677 C CA . THR A 1 89 ? 5.762 -1.252 13.172 1.00 85.75 89 THR A CA 1
ATOM 678 C C . THR A 1 89 ? 6.732 -0.151 12.731 1.00 85.75 89 THR A C 1
ATOM 680 O O . THR A 1 89 ? 7.085 -0.066 11.553 1.00 85.75 89 THR A O 1
ATOM 683 N N . GLY A 1 90 ? 7.189 0.692 13.663 1.00 82.44 90 GLY A N 1
ATOM 684 C CA . GLY A 1 90 ? 8.254 1.667 13.451 1.00 82.44 90 GLY A CA 1
ATOM 685 C C . GLY A 1 90 ? 7.894 3.071 12.924 1.00 82.44 90 GLY A C 1
ATOM 686 O O . GLY A 1 90 ? 8.844 3.823 12.703 1.00 82.44 90 GLY A O 1
ATOM 687 N N . PRO A 1 91 ? 6.632 3.513 12.705 1.00 81.06 91 PRO A N 1
ATOM 688 C CA . PRO A 1 91 ? 6.322 4.899 12.336 1.00 81.06 91 PRO A CA 1
ATOM 689 C C . PRO A 1 91 ? 6.146 5.815 13.568 1.00 81.06 91 PRO A C 1
ATOM 691 O O . PRO A 1 91 ? 5.209 6.615 13.628 1.00 81.06 91 PRO A O 1
ATOM 694 N N . VAL A 1 92 ? 7.027 5.709 14.567 1.00 81.06 92 VAL A N 1
ATOM 695 C CA . VAL A 1 92 ? 6.973 6.510 15.805 1.00 81.06 92 VAL A CA 1
ATOM 696 C C . VAL A 1 92 ? 8.173 7.465 15.841 1.00 81.06 92 VAL A C 1
ATOM 698 O O . VAL A 1 92 ? 9.285 7.032 15.554 1.00 81.06 92 VAL A O 1
ATOM 701 N N . PRO A 1 93 ? 7.999 8.769 16.127 1.00 72.44 93 PRO A N 1
ATOM 702 C CA . PRO A 1 93 ? 9.131 9.674 16.334 1.00 72.44 93 PRO A CA 1
ATOM 703 C C . PRO A 1 93 ? 9.865 9.320 17.632 1.00 72.44 93 PRO A C 1
ATOM 705 O O . PRO A 1 93 ? 9.231 8.923 18.606 1.00 72.44 93 PRO A O 1
ATOM 708 N N . SER A 1 94 ? 11.184 9.496 17.679 1.00 70.38 94 SER A N 1
ATOM 709 C CA . SER A 1 94 ? 11.920 9.440 18.940 1.00 70.38 94 SER A CA 1
ATOM 710 C C . SER A 1 94 ? 11.475 10.588 19.844 1.00 70.38 94 SER A C 1
ATOM 712 O O . SER A 1 94 ? 11.170 11.683 19.364 1.00 70.38 94 SER A O 1
ATOM 714 N N . GLU A 1 95 ? 11.420 10.355 21.150 1.00 74.31 95 GLU A N 1
ATOM 715 C CA . GLU A 1 95 ? 11.037 11.373 22.124 1.00 74.31 95 GLU A CA 1
ATOM 716 C C . GLU A 1 95 ? 12.095 11.460 23.222 1.00 74.31 95 GLU A C 1
ATOM 718 O O . GLU A 1 95 ? 12.523 10.445 23.767 1.00 74.31 95 GLU A O 1
ATOM 723 N N . TYR A 1 96 ? 12.534 12.684 23.508 1.00 64.38 96 TYR A N 1
ATOM 724 C CA . TYR A 1 96 ? 13.379 13.003 24.651 1.00 64.38 96 TYR A CA 1
ATOM 725 C C . TYR A 1 96 ? 12.520 13.783 25.641 1.00 64.38 96 TYR A C 1
ATOM 727 O O . TYR A 1 96 ? 12.121 14.920 25.364 1.00 64.38 96 TYR A O 1
ATOM 735 N N . SER A 1 97 ? 12.222 13.148 26.770 1.00 62.50 97 SER A N 1
ATOM 736 C CA . SER A 1 97 ? 11.409 13.716 27.843 1.00 62.50 97 SER A CA 1
ATOM 737 C C . SER A 1 97 ? 12.318 14.069 29.019 1.00 62.50 97 SER A C 1
ATOM 739 O O . SER A 1 97 ? 12.721 13.198 29.781 1.00 62.50 97 SER A O 1
ATOM 741 N N . GLY A 1 98 ? 12.678 15.350 29.110 1.00 71.94 98 GLY A N 1
ATOM 742 C CA . GLY A 1 98 ? 13.238 15.999 30.305 1.00 71.94 98 GLY A CA 1
ATOM 743 C C . GLY A 1 98 ? 12.332 17.177 30.683 1.00 71.94 98 GLY A C 1
ATOM 744 O O . GLY A 1 98 ? 11.120 17.072 30.543 1.00 71.94 98 GLY A O 1
ATOM 745 N N . GLU A 1 99 ? 12.875 18.349 31.022 1.00 69.75 99 GLU A N 1
ATOM 746 C CA . GLU A 1 99 ? 12.070 19.565 31.294 1.00 69.75 99 GLU A CA 1
ATOM 747 C C . GLU A 1 99 ? 11.234 20.077 30.099 1.00 69.75 99 GLU A C 1
ATOM 749 O O . GLU A 1 99 ? 10.315 20.880 30.260 1.00 69.75 99 GLU A O 1
ATOM 754 N N . ARG A 1 100 ? 11.534 19.639 28.868 1.00 57.38 100 ARG A N 1
ATOM 755 C CA . ARG A 1 100 ? 10.725 19.916 27.670 1.00 57.38 100 ARG A CA 1
ATOM 756 C C . ARG A 1 100 ? 10.578 18.665 26.817 1.00 57.38 100 ARG A C 1
ATOM 758 O O . ARG A 1 100 ? 11.573 18.019 26.501 1.00 57.38 100 ARG A O 1
ATOM 765 N N . HIS A 1 101 ? 9.362 18.422 26.332 1.00 66.75 101 HIS A N 1
ATOM 766 C CA . HIS A 1 101 ? 9.085 17.394 25.330 1.00 66.75 101 HIS A CA 1
ATOM 767 C C . HIS A 1 101 ? 9.694 17.776 23.977 1.00 66.75 101 HIS A C 1
ATOM 769 O O . HIS A 1 101 ? 9.269 18.748 23.340 1.00 66.75 101 HIS A O 1
ATOM 775 N N . ARG A 1 102 ? 10.684 17.007 23.513 1.00 67.62 102 ARG A N 1
ATOM 776 C CA . ARG A 1 102 ? 11.261 17.154 22.168 1.00 67.62 102 ARG A CA 1
ATOM 777 C C . ARG A 1 102 ? 11.062 15.876 21.364 1.00 67.62 102 ARG A C 1
ATOM 779 O O . ARG A 1 102 ? 11.501 14.806 21.770 1.00 67.62 102 ARG A O 1
ATOM 786 N N . ARG A 1 103 ? 10.450 16.010 20.185 1.00 77.31 103 ARG A N 1
ATOM 787 C CA . ARG A 1 103 ? 10.301 14.920 19.209 1.00 77.31 103 ARG A CA 1
ATOM 788 C C . ARG A 1 103 ? 11.427 14.989 18.179 1.00 77.31 103 ARG A C 1
ATOM 790 O O . ARG A 1 103 ? 11.622 16.038 17.567 1.00 77.31 103 ARG A O 1
ATOM 797 N N . GLY A 1 104 ? 12.162 13.895 18.019 1.00 74.44 104 GLY A N 1
ATOM 798 C CA . GLY A 1 104 ? 13.256 13.730 17.065 1.00 74.44 104 GLY A CA 1
ATOM 799 C C . GLY A 1 104 ? 12.854 12.967 15.799 1.00 74.44 104 GLY A C 1
ATOM 800 O O . GLY A 1 104 ? 11.687 12.938 15.401 1.00 74.44 104 GLY A O 1
ATOM 801 N N . SER A 1 105 ? 13.852 12.375 15.138 1.00 79.81 105 SER A N 1
ATOM 802 C CA . SER A 1 105 ? 13.681 11.526 13.950 1.00 79.81 105 SER A CA 1
ATOM 803 C C . SER A 1 105 ? 12.776 10.325 14.222 1.00 79.81 105 SER A C 1
ATOM 805 O O . SER A 1 105 ? 12.633 9.904 15.363 1.00 79.81 105 SER A O 1
ATOM 807 N N . ILE A 1 106 ? 12.223 9.710 13.173 1.00 78.44 106 ILE A N 1
ATOM 808 C CA . ILE A 1 106 ? 11.565 8.400 13.302 1.00 78.44 106 ILE A CA 1
ATOM 809 C C . ILE A 1 106 ? 12.525 7.422 13.995 1.00 78.44 106 ILE A C 1
ATOM 811 O O . ILE A 1 106 ? 13.720 7.393 13.679 1.00 78.44 106 ILE A O 1
ATOM 815 N N . THR A 1 107 ? 12.018 6.667 14.969 1.00 73.94 107 THR A N 1
ATOM 816 C CA . THR A 1 107 ? 12.799 5.660 15.683 1.00 73.94 107 THR A CA 1
ATOM 817 C C . THR A 1 107 ? 13.374 4.656 14.687 1.00 73.94 107 THR A C 1
ATOM 819 O O . THR A 1 107 ? 12.738 4.278 13.702 1.00 73.94 107 THR A O 1
ATOM 822 N N . LYS A 1 108 ? 14.610 4.210 14.930 1.00 72.81 108 LYS A N 1
ATOM 823 C CA . LYS A 1 108 ? 15.198 3.104 14.158 1.00 72.81 108 LYS A CA 1
ATOM 824 C C . LYS A 1 108 ? 14.624 1.751 14.587 1.00 72.81 108 LYS A C 1
ATOM 826 O O . LYS A 1 108 ? 14.717 0.792 13.832 1.00 72.81 108 LYS A O 1
ATOM 831 N N . THR A 1 109 ? 13.983 1.709 15.752 1.00 67.69 109 THR A N 1
ATOM 832 C CA . THR A 1 109 ? 13.284 0.558 16.317 1.00 67.69 109 THR A CA 1
ATOM 833 C C . THR A 1 109 ? 12.053 0.185 15.487 1.00 67.69 109 THR A C 1
ATOM 835 O O . THR A 1 109 ? 11.342 1.062 14.988 1.00 67.69 109 THR A O 1
ATOM 838 N N . GLY A 1 110 ? 11.816 -1.118 15.339 1.00 74.31 110 GLY A N 1
ATOM 839 C CA . GLY A 1 110 ? 10.709 -1.677 14.564 1.00 74.31 110 GLY A CA 1
ATOM 840 C C . GLY A 1 110 ? 11.088 -2.107 13.144 1.00 74.31 110 GLY A C 1
ATOM 841 O O . GLY A 1 110 ? 12.156 -1.763 12.627 1.00 74.31 110 GLY A O 1
ATOM 842 N N . THR A 1 111 ? 10.209 -2.876 12.504 1.00 84.06 111 THR A N 1
ATOM 843 C CA . THR A 1 111 ? 10.494 -3.526 11.216 1.00 84.06 111 THR A CA 1
ATOM 844 C C . THR A 1 111 ? 10.595 -2.501 10.085 1.00 84.06 111 THR A C 1
ATOM 846 O O . THR A 1 111 ? 9.609 -1.875 9.692 1.00 84.06 111 THR A O 1
ATOM 849 N N . ALA A 1 112 ? 11.788 -2.348 9.497 1.00 85.94 112 ALA A N 1
ATOM 850 C CA . ALA A 1 112 ? 12.022 -1.408 8.395 1.00 85.94 112 ALA A CA 1
ATOM 851 C C . ALA A 1 112 ? 11.108 -1.672 7.183 1.00 85.94 112 ALA A C 1
ATOM 853 O O . ALA A 1 112 ? 10.695 -0.730 6.501 1.00 85.94 112 ALA A O 1
ATOM 854 N N . HIS A 1 113 ? 10.768 -2.943 6.944 1.00 88.44 113 HIS A N 1
ATOM 855 C CA . HIS A 1 113 ? 9.832 -3.350 5.902 1.00 88.44 113 HIS A CA 1
ATOM 856 C C . HIS A 1 113 ? 8.412 -2.820 6.166 1.00 88.44 113 HIS A C 1
ATOM 858 O O . HIS A 1 113 ? 7.862 -2.120 5.314 1.00 88.44 113 HIS A O 1
ATOM 864 N N . LEU A 1 114 ? 7.868 -3.032 7.372 1.00 90.94 114 LEU A N 1
ATOM 865 C CA . LEU A 1 114 ? 6.563 -2.494 7.782 1.00 90.94 114 LEU A CA 1
ATOM 866 C C . LEU A 1 114 ? 6.520 -0.969 7.715 1.00 90.94 114 LEU A C 1
ATOM 868 O O . LEU A 1 114 ? 5.577 -0.402 7.161 1.00 90.94 114 LEU A O 1
ATOM 872 N N . ARG A 1 115 ? 7.563 -0.297 8.215 1.00 91.19 115 ARG A N 1
ATOM 873 C CA . ARG A 1 115 ? 7.667 1.165 8.150 1.00 91.19 115 ARG A CA 1
ATOM 874 C C . ARG A 1 115 ? 7.564 1.658 6.708 1.00 91.19 115 ARG A C 1
ATOM 876 O O . ARG A 1 115 ? 6.806 2.588 6.444 1.00 91.19 115 ARG A O 1
ATOM 883 N N . ARG A 1 116 ? 8.291 1.032 5.776 1.00 92.00 116 ARG A N 1
ATOM 884 C CA . ARG A 1 116 ? 8.233 1.379 4.348 1.00 92.00 116 ARG A CA 1
ATOM 885 C C . ARG A 1 116 ? 6.817 1.207 3.802 1.00 92.00 116 ARG A C 1
ATOM 887 O O . ARG A 1 116 ? 6.283 2.154 3.237 1.00 92.00 116 ARG A O 1
ATOM 894 N N . VAL A 1 117 ? 6.195 0.046 4.015 1.00 94.19 117 VAL A N 1
ATOM 895 C CA . VAL A 1 117 ? 4.835 -0.242 3.523 1.00 94.19 117 VAL A CA 1
ATOM 896 C C . VAL A 1 117 ? 3.814 0.764 4.056 1.00 94.19 117 VAL A C 1
ATOM 898 O O . VAL A 1 117 ? 3.009 1.289 3.288 1.00 94.19 117 VAL A O 1
ATOM 901 N N . LEU A 1 118 ? 3.872 1.091 5.348 1.00 93.06 118 LEU A N 1
ATOM 902 C CA . LEU A 1 118 ? 2.966 2.062 5.964 1.00 93.06 118 LEU A CA 1
ATOM 903 C C . LEU A 1 118 ? 3.186 3.486 5.438 1.00 93.06 118 LEU A C 1
ATOM 905 O O . LEU A 1 118 ? 2.215 4.213 5.229 1.00 93.06 118 LEU A O 1
ATOM 909 N N . VAL A 1 119 ? 4.437 3.890 5.196 1.00 91.81 119 VAL A N 1
ATOM 910 C CA . VAL A 1 119 ? 4.761 5.201 4.607 1.00 91.81 119 VAL A CA 1
ATOM 911 C C . VAL A 1 119 ? 4.260 5.297 3.165 1.00 91.81 119 VAL A C 1
ATOM 913 O O . VAL A 1 119 ? 3.635 6.298 2.809 1.00 91.81 119 VAL A O 1
ATOM 916 N N . GLU A 1 120 ? 4.461 4.258 2.354 1.00 94.81 120 GLU A N 1
ATOM 917 C CA . GLU A 1 120 ? 3.939 4.197 0.982 1.00 94.81 120 GLU A CA 1
ATOM 918 C C . GLU A 1 120 ? 2.405 4.251 0.959 1.00 94.81 120 GLU A C 1
ATOM 920 O O . GLU A 1 120 ? 1.812 5.039 0.218 1.00 94.81 120 GLU A O 1
ATOM 925 N N . ALA A 1 121 ? 1.739 3.501 1.839 1.00 94.62 121 ALA A N 1
ATOM 926 C CA . ALA A 1 121 ? 0.285 3.558 1.972 1.00 94.62 121 ALA A CA 1
ATOM 927 C C . ALA A 1 121 ? -0.202 4.955 2.402 1.00 94.62 121 ALA A C 1
ATOM 929 O O . ALA A 1 121 ? -1.197 5.468 1.877 1.00 94.62 121 ALA A O 1
ATOM 930 N N . ALA A 1 122 ? 0.516 5.614 3.319 1.00 93.19 122 ALA A N 1
ATOM 931 C CA . ALA A 1 122 ? 0.164 6.939 3.824 1.00 93.19 122 ALA A CA 1
ATOM 932 C C . ALA A 1 122 ? 0.151 8.019 2.724 1.00 93.19 122 ALA A C 1
ATOM 934 O O . ALA A 1 122 ? -0.656 8.953 2.785 1.00 93.19 122 ALA A O 1
ATOM 935 N N . TRP A 1 123 ? 0.968 7.883 1.674 1.00 93.94 123 TRP A N 1
ATOM 936 C CA . TRP A 1 123 ? 0.980 8.814 0.538 1.00 93.94 123 TRP A CA 1
ATOM 937 C C . TRP A 1 123 ? -0.353 8.897 -0.212 1.00 93.94 123 TRP A C 1
ATOM 939 O O . TRP A 1 123 ? -0.637 9.921 -0.852 1.00 93.94 123 TRP A O 1
ATOM 949 N N . ALA A 1 124 ? -1.189 7.859 -0.131 1.00 93.81 124 ALA A N 1
ATOM 950 C CA . ALA A 1 124 ? -2.514 7.860 -0.739 1.00 93.81 124 ALA A CA 1
ATOM 951 C C . ALA A 1 124 ? -3.445 8.909 -0.100 1.00 93.81 124 ALA A C 1
ATOM 953 O O . ALA A 1 124 ? -4.329 9.435 -0.778 1.00 93.81 124 ALA A O 1
ATOM 954 N N . TYR A 1 125 ? -3.225 9.278 1.167 1.00 94.06 125 TYR A N 1
ATOM 955 C CA . TYR A 1 125 ? -4.061 10.242 1.891 1.00 94.06 125 TYR A CA 1
ATOM 956 C C . TYR A 1 125 ? -3.804 11.705 1.504 1.00 94.06 125 TYR A C 1
ATOM 958 O O . TYR A 1 125 ? -4.580 12.573 1.901 1.00 94.06 125 TYR A O 1
ATOM 966 N N . ARG A 1 126 ? -2.795 12.007 0.669 1.00 93.25 126 ARG A N 1
ATOM 967 C CA . ARG A 1 126 ? -2.625 13.364 0.107 1.00 93.25 126 ARG A CA 1
ATOM 968 C C . ARG A 1 126 ? -3.839 13.794 -0.721 1.00 93.25 126 ARG A C 1
ATOM 970 O O . ARG A 1 126 ? -4.204 14.965 -0.762 1.00 93.25 126 ARG A O 1
ATOM 977 N N . GLN A 1 127 ? -4.446 12.821 -1.391 1.00 90.81 127 GLN A N 1
ATOM 978 C CA . GLN A 1 127 ? -5.552 13.016 -2.311 1.00 90.81 127 GLN A CA 1
ATOM 979 C C . GLN A 1 127 ? -6.848 13.268 -1.537 1.00 90.81 127 GLN A C 1
ATOM 981 O O . GLN A 1 127 ? -7.031 12.722 -0.447 1.00 90.81 127 GLN A O 1
ATOM 986 N N . LYS A 1 128 ? -7.774 14.050 -2.107 1.00 88.75 128 LYS A N 1
ATOM 987 C CA . LYS A 1 128 ? -9.071 14.346 -1.474 1.00 88.75 128 LYS A CA 1
ATOM 988 C C . LYS A 1 128 ? -9.802 13.039 -1.102 1.00 88.75 128 LYS A C 1
ATOM 990 O O . LYS A 1 128 ? -9.754 12.081 -1.885 1.00 88.75 128 LYS A O 1
ATOM 995 N N . PRO A 1 129 ? -10.414 12.939 0.091 1.00 87.19 129 PRO A N 1
ATOM 996 C CA . PRO A 1 129 ? -11.294 11.837 0.449 1.00 87.19 129 PRO A CA 1
ATOM 997 C C . PRO A 1 129 ? -12.441 11.752 -0.556 1.00 87.19 129 PRO A C 1
ATOM 999 O O . PRO A 1 129 ? -13.140 12.736 -0.779 1.00 87.19 129 PRO A O 1
ATOM 1002 N N . ALA A 1 130 ? -12.616 10.588 -1.168 1.00 80.62 130 ALA A N 1
ATOM 1003 C CA . ALA A 1 130 ? -13.704 10.328 -2.098 1.00 80.62 130 ALA A CA 1
ATOM 1004 C C . ALA A 1 130 ? -14.145 8.872 -1.952 1.00 80.62 130 ALA A C 1
ATOM 1006 O O . ALA A 1 130 ? -13.302 7.992 -1.781 1.00 80.62 130 ALA A O 1
ATOM 1007 N N . LEU A 1 131 ? -15.454 8.634 -2.029 1.00 78.81 131 LEU A N 1
ATOM 1008 C CA . LEU A 1 131 ? -16.076 7.309 -1.952 1.00 78.81 131 LEU A CA 1
ATOM 1009 C C . LEU A 1 131 ? -16.686 6.945 -3.312 1.00 78.81 131 LEU A C 1
ATOM 1011 O O . LEU A 1 131 ? -17.899 6.840 -3.476 1.00 78.81 131 LEU A O 1
ATOM 1015 N N . GLY A 1 132 ? -15.816 6.827 -4.319 1.00 81.62 132 GLY A N 1
ATOM 1016 C CA . GLY A 1 132 ? -16.198 6.399 -5.667 1.00 81.62 132 GLY A CA 1
ATOM 1017 C C . GLY A 1 132 ? -16.670 4.939 -5.726 1.00 81.62 132 GLY A C 1
ATOM 1018 O O . GLY A 1 132 ? -16.658 4.225 -4.725 1.00 81.62 132 GLY A O 1
ATOM 1019 N N . SER A 1 133 ? -17.044 4.474 -6.919 1.00 80.88 133 SER A N 1
ATOM 1020 C CA . SER A 1 133 ? -17.559 3.112 -7.153 1.00 80.88 133 SER A CA 1
ATOM 1021 C C . SER A 1 133 ? -16.651 2.012 -6.589 1.00 80.88 133 SER A C 1
ATOM 1023 O O . SER A 1 133 ? -17.128 1.138 -5.875 1.00 80.88 133 SER A O 1
ATOM 1025 N N . ALA A 1 134 ? -15.336 2.115 -6.801 1.00 80.44 134 ALA A N 1
ATOM 1026 C CA . ALA A 1 134 ? -14.359 1.151 -6.290 1.00 80.44 134 ALA A CA 1
ATOM 1027 C C . ALA A 1 134 ? -14.355 1.021 -4.752 1.00 80.44 134 ALA A C 1
ATOM 1029 O O . ALA A 1 134 ? -14.024 -0.039 -4.227 1.00 80.44 134 ALA A O 1
ATOM 1030 N N . TRP A 1 135 ? -14.715 2.082 -4.020 1.00 84.44 135 TRP A N 1
ATOM 1031 C CA . TRP A 1 135 ? -14.837 2.032 -2.561 1.00 84.44 135 TRP A CA 1
ATOM 1032 C C . TRP A 1 135 ? -16.104 1.315 -2.117 1.00 84.44 135 TRP A C 1
ATOM 1034 O O . TRP A 1 135 ? -16.051 0.549 -1.161 1.00 84.44 135 TRP A O 1
ATOM 1044 N N . ARG A 1 136 ? -17.214 1.495 -2.842 1.00 83.00 136 ARG A N 1
ATOM 1045 C CA . ARG A 1 136 ? -18.464 0.777 -2.554 1.00 83.00 136 ARG A CA 1
ATOM 1046 C C . ARG A 1 136 ? -18.263 -0.730 -2.663 1.00 83.00 136 ARG A C 1
ATOM 1048 O O . ARG A 1 136 ? -18.663 -1.443 -1.758 1.00 83.00 136 ARG A O 1
ATOM 1055 N N . THR A 1 137 ? -17.556 -1.197 -3.694 1.00 85.62 137 THR A N 1
ATOM 1056 C CA . THR A 1 137 ? -17.219 -2.623 -3.845 1.00 85.62 137 THR A CA 1
ATOM 1057 C C . THR A 1 137 ? -16.393 -3.149 -2.672 1.00 85.62 137 THR A C 1
ATOM 1059 O O . THR A 1 137 ? -16.643 -4.244 -2.192 1.00 85.62 137 THR A O 1
ATOM 1062 N N . ARG A 1 138 ? -15.431 -2.368 -2.164 1.00 86.38 138 ARG A N 1
ATOM 1063 C CA . ARG A 1 138 ? -14.619 -2.774 -1.002 1.00 86.38 138 ARG A CA 1
ATOM 1064 C C . ARG A 1 138 ? -15.423 -2.833 0.296 1.00 86.38 138 ARG A C 1
ATOM 1066 O O . ARG A 1 138 ? -15.067 -3.600 1.181 1.00 86.38 138 ARG A O 1
ATOM 1073 N N . PHE A 1 139 ? -16.458 -2.005 0.418 1.00 90.38 139 PHE A N 1
ATOM 1074 C CA . PHE A 1 139 ? -17.271 -1.887 1.627 1.00 90.38 139 PHE A CA 1
ATOM 1075 C C . PHE A 1 139 ? -18.521 -2.771 1.627 1.00 90.38 139 PHE A C 1
ATOM 1077 O O . PHE A 1 139 ? -19.074 -2.975 2.700 1.00 90.38 139 PHE A O 1
ATOM 1084 N N . ALA A 1 140 ? -18.954 -3.280 0.469 1.00 86.44 140 ALA A N 1
ATOM 1085 C CA . ALA A 1 140 ? -20.233 -3.974 0.301 1.00 86.44 140 ALA A CA 1
ATOM 1086 C C . ALA A 1 140 ? -20.451 -5.104 1.322 1.00 86.44 140 ALA A C 1
ATOM 1088 O O . ALA A 1 140 ? -21.496 -5.150 1.958 1.00 86.44 140 ALA A O 1
ATOM 1089 N N . ASP A 1 141 ? -19.429 -5.933 1.547 1.00 88.75 141 ASP A N 1
ATOM 1090 C CA . ASP A 1 141 ? -19.512 -7.104 2.432 1.00 88.75 141 ASP A CA 1
ATOM 1091 C C . ASP A 1 141 ? -18.814 -6.881 3.784 1.00 88.75 141 ASP A C 1
ATOM 1093 O O . ASP A 1 141 ? -18.285 -7.818 4.390 1.00 88.75 141 ASP A O 1
ATOM 1097 N N . GLN A 1 142 ? -18.705 -5.627 4.232 1.00 94.38 142 GLN A N 1
ATOM 1098 C CA . GLN A 1 142 ? -17.975 -5.274 5.450 1.00 94.38 142 GLN A CA 1
ATOM 1099 C C . GLN A 1 142 ? -18.909 -4.766 6.550 1.00 94.38 142 GLN A C 1
ATOM 1101 O O . GLN A 1 142 ? -19.855 -4.033 6.263 1.00 94.38 142 GLN A O 1
ATOM 1106 N N . PRO A 1 143 ? -18.629 -5.087 7.829 1.00 94.75 143 PRO A N 1
ATOM 1107 C CA . PRO A 1 143 ? -19.398 -4.546 8.943 1.00 94.75 143 PRO A CA 1
ATOM 1108 C C . PRO A 1 143 ? -19.418 -3.013 8.927 1.00 94.75 143 PRO A C 1
ATOM 1110 O O . PRO A 1 143 ? -18.379 -2.377 8.723 1.00 94.75 143 PRO A O 1
ATOM 1113 N N . ALA A 1 144 ? -20.582 -2.418 9.200 1.00 92.12 144 ALA A N 1
ATOM 1114 C CA . ALA A 1 144 ? -20.772 -0.965 9.165 1.00 92.12 144 ALA A CA 1
ATOM 1115 C C . ALA A 1 144 ? -19.789 -0.212 10.081 1.00 92.12 144 ALA A C 1
ATOM 1117 O O . ALA A 1 144 ? -19.274 0.840 9.707 1.00 92.12 144 ALA A O 1
ATOM 1118 N N . GLU A 1 145 ? -19.468 -0.783 11.244 1.00 94.38 145 GLU A N 1
ATOM 1119 C CA . GLU A 1 145 ? -18.479 -0.237 12.179 1.00 94.38 145 GLU A CA 1
ATOM 1120 C C . GLU A 1 145 ? -17.078 -0.137 11.547 1.00 94.38 145 GLU A C 1
ATOM 1122 O O . GLU A 1 145 ? -16.424 0.906 11.613 1.00 94.38 145 GLU A O 1
ATOM 1127 N N . LEU A 1 146 ? -16.641 -1.187 10.844 1.00 93.75 146 LEU A N 1
ATOM 1128 C CA . LEU A 1 146 ? -15.352 -1.215 10.153 1.00 93.75 146 LEU A CA 1
ATOM 1129 C C . LEU A 1 146 ? -15.293 -0.183 9.027 1.00 93.75 146 LEU A C 1
ATOM 1131 O O . LEU A 1 146 ? -14.295 0.530 8.879 1.00 93.75 146 LEU A O 1
ATOM 1135 N N . VAL A 1 147 ? -16.373 -0.075 8.252 1.00 93.12 147 VAL A N 1
ATOM 1136 C CA . VAL A 1 147 ? -16.509 0.945 7.205 1.00 93.12 147 VAL A CA 1
ATOM 1137 C C . VAL A 1 147 ? -16.447 2.347 7.820 1.00 93.12 147 VAL A C 1
ATOM 1139 O O . VAL A 1 147 ? -15.733 3.214 7.307 1.00 93.12 147 VAL A O 1
ATOM 1142 N N . GLY A 1 148 ? -17.104 2.555 8.964 1.00 93.62 148 GLY A N 1
ATOM 1143 C CA . GLY A 1 148 ? -17.026 3.785 9.751 1.00 93.62 148 GLY A CA 1
ATOM 1144 C C . GLY A 1 148 ? -15.587 4.150 10.124 1.00 93.62 148 GLY A C 1
ATOM 1145 O O . GLY A 1 148 ? -15.147 5.275 9.860 1.00 93.62 148 GLY A O 1
ATOM 1146 N N . TYR A 1 149 ? -14.806 3.194 10.639 1.00 93.81 149 TYR A N 1
ATOM 1147 C CA . TYR A 1 149 ? -13.386 3.408 10.940 1.00 93.81 149 TYR A CA 1
ATOM 1148 C C . TYR A 1 149 ? -12.564 3.774 9.702 1.00 93.81 149 TYR A C 1
ATOM 1150 O O . TYR A 1 149 ? -11.733 4.687 9.767 1.00 93.81 149 TYR A O 1
ATOM 1158 N N . ALA A 1 150 ? -12.793 3.108 8.570 1.00 93.06 150 ALA A N 1
ATOM 1159 C CA . ALA A 1 150 ? -12.082 3.388 7.326 1.00 93.06 150 ALA A CA 1
ATOM 1160 C C . ALA A 1 150 ? -12.370 4.805 6.796 1.00 93.06 150 ALA A C 1
ATOM 1162 O O . ALA A 1 150 ? -11.441 5.540 6.438 1.00 93.06 150 ALA A O 1
ATOM 1163 N N . ILE A 1 151 ? -13.637 5.230 6.807 1.00 92.94 151 ILE A N 1
ATOM 1164 C CA . ILE A 1 151 ? -14.052 6.578 6.390 1.00 92.94 151 ILE A CA 1
ATOM 1165 C C . ILE A 1 151 ? -13.461 7.637 7.329 1.00 92.94 151 ILE A C 1
ATOM 1167 O O . ILE A 1 151 ? -12.863 8.615 6.860 1.00 92.94 151 ILE A O 1
ATOM 1171 N N . ALA A 1 152 ? -13.558 7.427 8.644 1.00 94.31 152 ALA A N 1
ATOM 1172 C CA . ALA A 1 152 ? -12.989 8.330 9.641 1.00 94.31 152 ALA A CA 1
ATOM 1173 C C . ALA A 1 152 ? -11.462 8.443 9.496 1.00 94.31 152 ALA A C 1
ATOM 1175 O O . ALA A 1 152 ? -10.903 9.545 9.540 1.00 94.31 152 ALA A O 1
ATOM 1176 N N . ALA A 1 153 ? -10.768 7.325 9.257 1.00 93.81 153 ALA A N 1
ATOM 1177 C CA . ALA A 1 153 ? -9.336 7.314 8.978 1.00 93.81 153 ALA A CA 1
ATOM 1178 C C . ALA A 1 153 ? -9.003 8.114 7.711 1.00 93.81 153 ALA A C 1
ATOM 1180 O O . ALA A 1 153 ? -8.075 8.926 7.738 1.00 93.81 153 ALA A O 1
ATOM 1181 N N . GLN A 1 154 ? -9.784 7.958 6.636 1.00 93.12 154 GLN A N 1
ATOM 1182 C CA . GLN A 1 154 ? -9.614 8.710 5.391 1.00 93.12 154 GLN A CA 1
ATOM 1183 C C . GLN A 1 154 ? -9.678 10.220 5.596 1.00 93.12 154 GLN A C 1
ATOM 1185 O O . GLN A 1 154 ? -8.778 10.936 5.147 1.00 93.12 154 GLN A O 1
ATOM 1190 N N . GLN A 1 155 ? -10.696 10.704 6.301 1.00 93.88 155 GLN A N 1
ATOM 1191 C CA . GLN A 1 155 ? -10.856 12.129 6.589 1.00 93.88 155 GLN A CA 1
ATOM 1192 C C . GLN A 1 155 ? -9.737 12.643 7.504 1.00 93.88 155 GLN A C 1
ATOM 1194 O O . GLN A 1 155 ? -9.060 13.625 7.186 1.00 93.88 155 GLN A O 1
ATOM 1199 N N . ARG A 1 156 ? -9.488 11.941 8.617 1.00 95.38 156 ARG A N 1
ATOM 1200 C CA . ARG A 1 156 ? -8.501 12.330 9.632 1.00 95.38 156 ARG A CA 1
ATOM 1201 C C . ARG A 1 156 ? -7.083 12.393 9.074 1.00 95.38 156 ARG A C 1
ATOM 1203 O O . ARG A 1 156 ? -6.363 13.358 9.342 1.00 95.38 156 ARG A O 1
ATOM 1210 N N . LEU A 1 157 ? -6.658 11.375 8.328 1.00 94.94 157 LEU A N 1
ATOM 1211 C CA . LEU A 1 157 ? -5.295 11.291 7.800 1.00 94.94 157 LEU A CA 1
ATOM 1212 C C . LEU A 1 157 ? -5.070 12.268 6.642 1.00 94.94 157 LEU A C 1
ATOM 1214 O O . LEU A 1 157 ? -4.004 12.879 6.586 1.00 94.94 157 LEU A O 1
ATOM 1218 N N . HIS A 1 158 ? -6.077 12.508 5.796 1.00 95.19 158 HIS A N 1
ATOM 1219 C CA . HIS A 1 158 ? -6.010 13.561 4.780 1.00 95.19 158 HIS A CA 1
ATOM 1220 C C . HIS A 1 158 ? -5.856 14.951 5.405 1.00 95.19 158 HIS A C 1
ATOM 1222 O O . HIS A 1 158 ? -4.931 15.694 5.070 1.00 95.19 158 HIS A O 1
ATOM 1228 N N . ALA A 1 159 ? -6.717 15.286 6.372 1.00 94.31 159 ALA A N 1
ATOM 1229 C CA . ALA A 1 159 ? -6.636 16.556 7.086 1.00 94.31 159 ALA A CA 1
ATOM 1230 C C . ALA A 1 159 ? -5.287 16.711 7.805 1.00 94.31 159 ALA A C 1
ATOM 1232 O O . ALA A 1 159 ? -4.700 17.795 7.812 1.00 94.31 159 ALA A O 1
ATOM 1233 N N . ARG A 1 160 ? -4.756 15.627 8.388 1.00 93.12 160 ARG A N 1
ATOM 1234 C CA . ARG A 1 160 ? -3.439 15.641 9.035 1.00 93.12 160 ARG A CA 1
ATOM 1235 C C . ARG A 1 160 ? -2.304 15.869 8.042 1.00 93.12 160 ARG A C 1
ATOM 1237 O O . ARG A 1 160 ? -1.425 16.666 8.363 1.00 93.12 160 ARG A O 1
ATOM 1244 N N . TYR A 1 161 ? -2.329 15.224 6.875 1.00 92.75 161 TYR A N 1
ATOM 1245 C CA . TYR A 1 161 ? -1.341 15.444 5.818 1.00 92.75 161 TYR A CA 1
ATOM 1246 C C . TYR A 1 161 ? -1.273 16.927 5.447 1.00 92.75 161 TYR A C 1
ATOM 1248 O O . TYR A 1 161 ? -0.215 17.537 5.572 1.00 92.75 161 TYR A O 1
ATOM 1256 N N . TRP A 1 162 ? -2.412 17.535 5.108 1.00 92.19 162 TRP A N 1
ATOM 1257 C CA . TRP A 1 162 ? -2.458 18.942 4.705 1.00 92.19 162 TRP A CA 1
ATOM 1258 C C . TRP A 1 162 ? -2.112 19.904 5.837 1.00 92.19 162 TRP A C 1
ATOM 1260 O O . TRP A 1 162 ? -1.382 20.867 5.625 1.00 92.19 162 TRP A O 1
ATOM 1270 N N . ARG A 1 163 ? -2.527 19.609 7.072 1.00 91.44 163 ARG A N 1
ATOM 1271 C CA . ARG A 1 163 ? -2.097 20.381 8.244 1.00 91.44 163 ARG A CA 1
ATOM 1272 C C . ARG A 1 163 ? -0.577 20.338 8.418 1.00 91.44 163 ARG A C 1
ATOM 1274 O O . ARG A 1 163 ? 0.022 21.347 8.776 1.00 91.44 163 ARG A O 1
ATOM 1281 N N . MET A 1 164 ? 0.050 19.183 8.201 1.00 87.00 164 MET A N 1
ATOM 1282 C CA . MET A 1 164 ? 1.503 19.025 8.302 1.00 87.00 164 MET A CA 1
ATOM 1283 C C . MET A 1 164 ? 2.240 19.714 7.156 1.00 87.00 164 MET A C 1
ATOM 1285 O O . MET A 1 164 ? 3.221 20.402 7.422 1.00 87.00 164 MET A O 1
ATOM 1289 N N . THR A 1 165 ? 1.775 19.587 5.913 1.00 86.75 165 THR A N 1
ATOM 1290 C CA . THR A 1 165 ? 2.429 20.214 4.755 1.00 86.75 165 THR A CA 1
ATOM 1291 C C . THR A 1 165 ? 2.254 21.728 4.752 1.00 86.75 165 THR A C 1
ATOM 1293 O O . THR A 1 165 ? 3.222 22.443 4.516 1.00 86.75 165 THR A O 1
ATOM 1296 N N . GLN A 1 166 ? 1.083 22.249 5.124 1.00 84.00 166 GLN A N 1
ATOM 1297 C CA . GLN A 1 166 ? 0.852 23.694 5.254 1.00 84.00 166 GLN A CA 1
ATOM 1298 C C . GLN A 1 166 ? 1.669 24.309 6.402 1.00 84.00 166 GLN A C 1
ATOM 1300 O O . GLN A 1 166 ? 2.229 25.394 6.252 1.00 84.00 166 GLN A O 1
ATOM 1305 N N . ARG A 1 167 ? 1.837 23.595 7.527 1.00 66.31 167 ARG A N 1
ATOM 1306 C CA . ARG A 1 167 ? 2.796 23.982 8.583 1.00 66.31 167 ARG A CA 1
ATOM 1307 C C . ARG A 1 167 ? 4.245 23.870 8.107 1.00 66.31 167 ARG A C 1
ATOM 1309 O O . ARG A 1 167 ? 5.068 24.709 8.456 1.00 66.31 167 ARG A O 1
ATOM 1316 N N . GLY A 1 168 ? 4.549 22.867 7.288 1.00 51.50 168 GLY A N 1
ATOM 1317 C CA . GLY A 1 168 ? 5.834 22.691 6.617 1.00 51.50 168 GLY A CA 1
ATOM 1318 C C . GLY A 1 168 ? 6.177 23.869 5.710 1.00 51.50 168 GLY A C 1
ATOM 1319 O O . GLY A 1 168 ? 7.301 24.340 5.773 1.00 51.50 168 GLY A O 1
ATOM 1320 N N . HIS A 1 169 ? 5.214 24.441 4.980 1.00 42.19 169 HIS A N 1
ATOM 1321 C CA . HIS A 1 169 ? 5.403 25.689 4.227 1.00 42.19 169 HIS A CA 1
ATOM 1322 C C . HIS A 1 169 ? 5.647 26.912 5.126 1.00 42.19 169 HIS A C 1
ATOM 1324 O O . HIS A 1 169 ? 6.395 27.809 4.737 1.00 42.19 169 HIS A O 1
ATOM 1330 N N . ALA A 1 170 ? 5.107 26.934 6.350 1.00 40.12 170 ALA A N 1
ATOM 1331 C CA . ALA A 1 170 ? 5.437 27.972 7.332 1.00 40.12 170 ALA A CA 1
ATOM 1332 C C . ALA A 1 170 ? 6.875 27.841 7.886 1.00 40.12 170 ALA A C 1
ATOM 1334 O O . ALA A 1 170 ? 7.463 28.837 8.311 1.00 40.12 170 ALA A O 1
ATOM 1335 N N . VAL A 1 171 ? 7.472 26.641 7.848 1.00 41.47 171 VAL A N 1
ATOM 1336 C CA . VAL A 1 171 ? 8.846 26.380 8.327 1.00 41.47 171 VAL A CA 1
ATOM 1337 C C . VAL A 1 171 ? 9.877 26.341 7.180 1.00 41.47 171 VAL A C 1
ATOM 1339 O O . VAL A 1 171 ? 11.016 26.766 7.364 1.00 41.47 171 VAL A O 1
ATOM 1342 N N . GLN A 1 172 ? 9.490 25.934 5.969 1.00 37.78 172 GLN A N 1
ATOM 1343 C CA . GLN A 1 172 ? 10.371 25.739 4.802 1.00 37.78 172 GLN A CA 1
ATOM 1344 C C . GLN A 1 172 ? 10.500 26.979 3.895 1.00 37.78 172 GLN A C 1
ATOM 1346 O O . GLN A 1 172 ? 11.251 26.968 2.922 1.00 37.78 172 GLN A O 1
ATOM 1351 N N . HIS A 1 173 ? 9.886 28.106 4.270 1.00 36.75 173 HIS A N 1
ATOM 1352 C CA . HIS A 1 173 ? 10.241 29.436 3.755 1.00 36.75 173 HIS A CA 1
ATOM 1353 C C . HIS A 1 173 ? 10.953 30.320 4.791 1.00 36.75 173 HIS A C 1
ATOM 1355 O O . HIS A 1 173 ? 10.884 31.544 4.727 1.00 36.75 173 HIS A O 1
ATOM 1361 N N . ARG A 1 174 ? 11.724 29.715 5.706 1.00 36.03 174 ARG A N 1
ATOM 1362 C CA . ARG A 1 174 ? 12.854 30.396 6.361 1.00 36.03 174 ARG A CA 1
ATOM 1363 C C . ARG A 1 174 ? 14.200 30.006 5.747 1.00 36.03 174 ARG A C 1
ATOM 1365 O O . ARG A 1 174 ? 15.225 30.040 6.418 1.00 36.03 174 ARG A O 1
ATOM 1372 N N . HIS A 1 175 ? 14.260 29.833 4.425 1.00 35.69 175 HIS A N 1
ATOM 1373 C CA . HIS A 1 175 ? 15.346 30.557 3.775 1.00 35.69 175 HIS A CA 1
ATOM 1374 C C . HIS A 1 175 ? 15.119 32.010 4.167 1.00 35.69 175 HIS A C 1
ATOM 1376 O O . HIS A 1 175 ? 14.057 32.560 3.876 1.00 35.69 175 HIS A O 1
ATOM 1382 N N . ARG A 1 176 ? 16.072 32.617 4.880 1.00 37.94 176 ARG A N 1
ATOM 1383 C CA . ARG A 1 176 ? 16.211 34.069 4.880 1.00 37.94 176 ARG A CA 1
ATOM 1384 C C . ARG A 1 176 ? 16.291 34.459 3.405 1.00 37.94 176 ARG A C 1
ATOM 1386 O O . ARG A 1 176 ? 17.382 34.573 2.856 1.00 37.94 176 ARG A O 1
ATOM 1393 N N . ARG A 1 177 ? 15.145 34.647 2.744 1.00 33.88 177 ARG A N 1
ATOM 1394 C CA . ARG A 1 177 ? 15.051 35.533 1.604 1.00 33.88 177 ARG A CA 1
ATOM 1395 C C . ARG A 1 177 ? 15.566 36.823 2.207 1.00 33.88 177 ARG A C 1
ATOM 1397 O O . ARG A 1 177 ? 14.860 37.481 2.970 1.00 33.88 177 ARG A O 1
ATOM 1404 N N . ARG A 1 178 ? 16.842 37.140 1.959 1.00 39.69 178 ARG A N 1
ATOM 1405 C CA . ARG A 1 178 ? 17.248 38.535 1.915 1.00 39.69 178 ARG A CA 1
ATOM 1406 C C . ARG A 1 178 ? 16.174 39.138 1.030 1.00 39.69 178 ARG A C 1
ATOM 1408 O O . ARG A 1 178 ? 16.092 38.769 -0.141 1.00 39.69 178 ARG A O 1
ATOM 1415 N N . ARG A 1 179 ? 15.259 39.911 1.627 1.00 31.39 179 ARG A N 1
ATOM 1416 C CA . ARG A 1 179 ? 14.331 40.731 0.856 1.00 31.39 179 ARG A CA 1
ATOM 1417 C C . ARG A 1 179 ? 15.200 41.332 -0.250 1.00 31.39 179 ARG A C 1
ATOM 1419 O O . ARG A 1 179 ? 16.272 41.843 0.103 1.00 31.39 179 ARG A O 1
ATOM 1426 N N . PRO A 1 180 ? 14.839 41.225 -1.542 1.00 38.00 180 PRO A N 1
ATOM 1427 C CA . PRO A 1 180 ? 15.476 42.092 -2.511 1.00 38.00 180 PRO A CA 1
ATOM 1428 C C . PRO A 1 180 ? 15.277 43.474 -1.909 1.00 38.00 180 PRO A C 1
ATOM 1430 O O . PRO A 1 180 ? 14.135 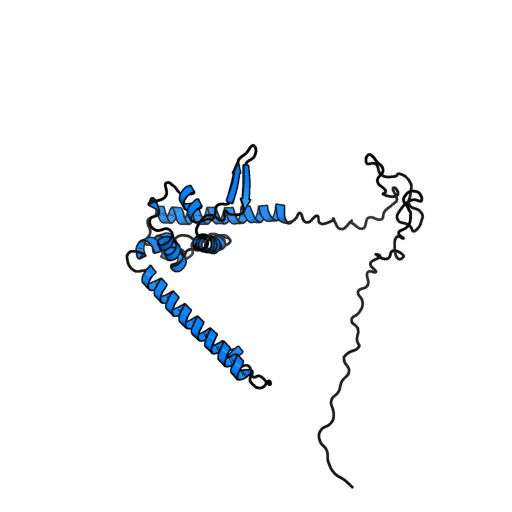43.854 -1.637 1.00 38.00 180 PRO A O 1
ATOM 1433 N N . ARG A 1 181 ? 16.372 44.142 -1.517 1.00 40.22 181 ARG A N 1
ATOM 1434 C CA . ARG A 1 181 ? 16.270 45.531 -1.091 1.00 40.22 181 ARG A CA 1
ATOM 1435 C C . ARG A 1 181 ? 15.549 46.184 -2.255 1.00 40.22 181 ARG A C 1
ATOM 1437 O O . ARG A 1 181 ? 16.056 46.154 -3.377 1.00 40.22 181 ARG A O 1
ATOM 1444 N N . ALA A 1 182 ? 14.329 46.650 -1.994 1.00 39.34 182 ALA A N 1
ATOM 1445 C CA . ALA A 1 182 ? 13.641 47.526 -2.911 1.00 39.34 182 ALA A CA 1
ATOM 1446 C C . ALA A 1 182 ? 14.674 48.570 -3.336 1.00 39.34 182 ALA A C 1
ATOM 1448 O O . ALA A 1 182 ? 15.480 49.003 -2.505 1.00 39.34 182 ALA A O 1
ATOM 1449 N N . ARG A 1 183 ? 14.707 48.886 -4.631 1.00 39.88 183 ARG A N 1
ATOM 1450 C CA . ARG A 1 183 ? 15.493 49.988 -5.180 1.00 39.88 183 ARG A CA 1
ATOM 1451 C C . ARG A 1 183 ? 14.980 51.282 -4.541 1.00 39.88 183 ARG A C 1
ATOM 1453 O O . ARG A 1 183 ? 14.179 51.995 -5.123 1.00 39.88 183 ARG A O 1
ATOM 1460 N N . GLY A 1 184 ? 15.377 51.517 -3.300 1.00 35.78 184 GLY A N 1
ATOM 1461 C CA . GLY A 1 184 ? 15.260 52.777 -2.608 1.00 35.78 184 GLY A CA 1
ATOM 1462 C C . GLY A 1 184 ? 16.521 53.537 -2.946 1.00 35.78 184 GLY A C 1
ATOM 1463 O O . GLY A 1 184 ? 17.623 53.101 -2.616 1.00 35.78 184 GLY A O 1
ATOM 1464 N N . VAL A 1 185 ? 16.349 54.639 -3.659 1.00 40.09 185 VAL A N 1
ATOM 1465 C CA . VAL A 1 185 ? 17.354 55.685 -3.790 1.00 40.09 185 VAL A CA 1
ATOM 1466 C C . VAL A 1 185 ? 17.813 56.028 -2.368 1.00 40.09 185 VAL A C 1
ATOM 1468 O O . VAL A 1 185 ? 17.015 56.475 -1.548 1.00 40.09 185 VAL A O 1
ATOM 1471 N N . HIS A 1 186 ? 19.068 55.719 -2.035 1.00 42.34 186 HIS A N 1
ATOM 1472 C CA . HIS A 1 186 ? 19.653 56.063 -0.743 1.00 42.34 186 HIS A CA 1
ATOM 1473 C C . HIS A 1 186 ? 19.887 57.575 -0.709 1.00 42.34 186 HIS A C 1
ATOM 1475 O O . HIS A 1 186 ? 20.970 58.051 -1.034 1.00 42.34 186 HIS A O 1
ATOM 1481 N N . LEU A 1 187 ? 18.862 58.335 -0.333 1.00 45.19 187 LEU A N 1
ATOM 1482 C CA . LEU A 1 187 ? 19.058 59.687 0.174 1.00 45.19 187 LEU A CA 1
ATOM 1483 C C . LEU A 1 187 ? 19.714 59.534 1.551 1.00 45.19 187 LEU A C 1
ATOM 1485 O O . LEU A 1 187 ? 19.157 58.885 2.435 1.00 45.19 187 LEU A O 1
ATOM 1489 N N . GLY A 1 188 ? 20.957 60.009 1.636 1.00 54.47 188 GLY A N 1
ATOM 1490 C CA . GLY A 1 188 ? 21.965 59.656 2.631 1.00 54.47 188 GLY A CA 1
ATOM 1491 C C . GLY A 1 188 ? 21.486 59.532 4.075 1.00 54.47 188 GLY A C 1
ATOM 1492 O O . GLY A 1 188 ? 20.638 60.292 4.530 1.00 54.47 188 GLY A O 1
ATOM 1493 N N . ARG A 1 189 ? 22.092 58.586 4.793 1.00 60.91 189 ARG A N 1
ATOM 1494 C CA . ARG A 1 189 ? 22.239 58.579 6.252 1.00 60.91 189 ARG A CA 1
ATOM 1495 C C . ARG A 1 189 ? 23.323 57.552 6.577 1.00 60.91 189 ARG A C 1
ATOM 1497 O O . ARG A 1 189 ? 23.075 56.360 6.463 1.00 60.91 189 ARG A O 1
ATOM 1504 N N . ASP A 1 190 ? 24.496 58.079 6.914 1.00 66.50 190 ASP A N 1
ATOM 1505 C CA . ASP A 1 190 ? 25.601 57.414 7.613 1.00 66.50 190 ASP A CA 1
ATOM 1506 C C . ASP A 1 190 ? 26.419 56.324 6.865 1.00 66.50 190 ASP A C 1
ATOM 1508 O O . ASP A 1 190 ? 26.052 55.828 5.797 1.00 66.50 190 ASP A O 1
ATOM 1512 N N . CYS A 1 191 ? 27.622 56.015 7.368 1.00 73.62 191 CYS A N 1
ATOM 1513 C CA . CYS A 1 191 ? 28.590 55.139 6.694 1.00 73.62 191 CYS A CA 1
ATOM 1514 C C . CYS A 1 191 ? 28.304 53.640 6.865 1.00 73.62 191 CYS A C 1
ATOM 1516 O O . CYS A 1 191 ? 29.051 52.799 6.346 1.00 73.62 191 CYS A O 1
ATOM 1518 N N . GLY A 1 192 ? 27.270 53.279 7.631 1.00 71.94 192 GLY A N 1
ATOM 1519 C CA . GLY A 1 192 ? 26.850 51.897 7.847 1.00 71.94 192 GLY A CA 1
ATOM 1520 C C . GLY A 1 192 ? 27.866 50.993 8.565 1.00 71.94 192 GLY A C 1
ATOM 1521 O O . GLY A 1 192 ? 27.748 49.763 8.500 1.00 71.94 192 GLY A O 1
ATOM 1522 N N . ALA A 1 193 ? 28.902 51.537 9.213 1.00 77.19 193 ALA A N 1
ATOM 1523 C CA . ALA A 1 193 ? 29.760 50.775 10.126 1.00 77.19 193 ALA A CA 1
ATOM 1524 C C . ALA A 1 193 ? 29.073 50.608 11.487 1.00 77.19 193 ALA A C 1
ATOM 1526 O O . ALA A 1 193 ? 28.408 51.526 11.958 1.00 77.19 193 ALA A O 1
ATOM 1527 N N . LYS A 1 194 ? 29.212 49.433 12.113 1.00 77.69 194 LYS A N 1
ATOM 1528 C CA . LYS A 1 194 ? 28.664 49.175 13.451 1.00 77.69 194 LYS A CA 1
ATOM 1529 C C . LYS A 1 194 ? 29.715 49.487 14.508 1.00 77.69 194 LYS A C 1
ATOM 1531 O O . LYS A 1 194 ? 30.763 48.846 14.522 1.00 77.69 194 LYS A O 1
ATOM 1536 N N . LEU A 1 195 ? 29.401 50.420 15.393 1.00 75.31 195 LEU A N 1
ATOM 1537 C CA . LEU A 1 195 ? 30.170 50.731 16.591 1.00 75.31 195 LEU A CA 1
ATOM 1538 C C . LEU A 1 195 ? 29.738 49.806 17.736 1.00 75.31 195 LEU A C 1
ATOM 1540 O O . LEU A 1 195 ? 28.612 49.304 17.759 1.00 75.31 195 LEU A O 1
ATOM 1544 N N . ARG A 1 196 ? 30.610 49.579 18.718 1.00 53.28 196 ARG A N 1
ATOM 1545 C CA . ARG A 1 196 ? 30.217 48.942 19.987 1.00 53.28 196 ARG A CA 1
ATOM 1546 C C . ARG A 1 196 ? 29.706 50.026 20.954 1.00 53.28 196 ARG A C 1
ATOM 1548 O O . ARG A 1 196 ? 30.341 51.073 21.008 1.00 53.28 196 ARG A O 1
ATOM 1555 N N . PRO A 1 197 ? 28.581 49.814 21.674 1.00 52.81 197 PRO A N 1
ATOM 1556 C CA . PRO A 1 197 ? 27.879 48.549 21.909 1.00 52.81 197 PRO A CA 1
ATOM 1557 C C . PRO A 1 197 ? 26.640 48.334 21.006 1.00 52.81 197 PRO A C 1
ATOM 1559 O O . PRO A 1 197 ? 25.656 47.750 21.445 1.00 52.81 197 PRO A O 1
ATOM 1562 N N . GLY A 1 198 ? 26.668 48.765 19.737 1.00 64.12 198 GLY A N 1
ATOM 1563 C CA . GLY A 1 198 ? 25.645 48.398 18.741 1.00 64.12 198 GLY A CA 1
ATOM 1564 C C . GLY A 1 198 ? 25.112 49.523 17.846 1.00 64.12 198 GLY A C 1
ATOM 1565 O O . GLY A 1 198 ? 24.286 49.233 16.980 1.00 64.12 198 GLY A O 1
ATOM 1566 N N . GLY A 1 199 ? 25.561 50.771 18.025 1.00 72.88 199 GLY A N 1
ATOM 1567 C CA . GLY A 1 199 ? 25.144 51.920 17.205 1.00 72.88 199 GLY A CA 1
ATOM 1568 C C . GLY A 1 199 ? 25.726 51.915 15.784 1.00 72.88 199 GLY A C 1
ATOM 1569 O O . GLY A 1 199 ? 26.739 51.260 15.525 1.00 72.88 199 GLY A O 1
ATOM 1570 N N . SER A 1 200 ? 25.100 52.637 14.848 1.00 76.06 200 SER A N 1
ATOM 1571 C CA . SER A 1 200 ? 25.713 52.934 13.546 1.00 76.06 200 SER A CA 1
ATOM 1572 C C . SER A 1 200 ? 26.646 54.139 13.662 1.00 76.06 200 SER A C 1
ATOM 1574 O O . SER A 1 200 ? 26.417 55.052 14.452 1.00 76.06 200 SER A O 1
ATOM 1576 N N . CYS A 1 201 ? 27.746 54.116 12.914 1.00 78.50 201 CYS A N 1
ATOM 1577 C CA . CYS A 1 201 ? 28.658 55.250 12.835 1.00 78.50 201 CYS A CA 1
ATOM 1578 C C . CYS A 1 201 ? 27.966 56.409 12.105 1.00 78.50 201 CYS A C 1
ATOM 1580 O O . CYS A 1 201 ? 27.542 56.177 10.974 1.00 78.50 201 CYS A O 1
ATOM 1582 N N . PRO A 1 202 ? 27.892 57.615 12.703 1.00 75.00 202 PRO A N 1
ATOM 1583 C CA . PRO A 1 202 ? 27.129 58.743 12.168 1.00 75.00 202 PRO A CA 1
ATOM 1584 C C . PRO A 1 202 ? 27.810 59.443 10.980 1.00 75.00 202 PRO A C 1
ATOM 1586 O O . PRO A 1 202 ? 27.129 60.126 10.215 1.00 75.00 202 PRO A O 1
ATOM 1589 N N . GLU A 1 203 ? 29.126 59.271 10.793 1.00 75.75 203 GLU A N 1
ATOM 1590 C CA . GLU A 1 203 ? 29.867 59.857 9.670 1.00 75.75 203 GLU A CA 1
ATOM 1591 C C . GLU A 1 203 ? 29.322 59.432 8.310 1.00 75.75 203 GLU A C 1
ATOM 1593 O O . GLU A 1 203 ? 28.897 58.295 8.115 1.00 75.75 203 GLU A O 1
ATOM 1598 N N . LEU A 1 204 ? 29.452 60.313 7.320 1.00 76.94 204 LEU A N 1
ATOM 1599 C CA . LEU A 1 204 ? 29.085 60.016 5.940 1.00 76.94 204 LEU A CA 1
ATOM 1600 C C . LEU A 1 204 ? 30.186 59.217 5.211 1.00 76.94 204 LEU A C 1
ATOM 1602 O O . LEU A 1 204 ? 31.376 59.349 5.522 1.00 76.94 204 LEU A O 1
ATOM 1606 N N . PRO A 1 205 ? 29.821 58.378 4.222 1.00 76.81 205 PRO A N 1
ATOM 1607 C CA . PRO A 1 205 ? 30.788 57.774 3.313 1.00 76.81 205 PRO A CA 1
ATOM 1608 C C . PRO A 1 205 ? 31.602 58.829 2.556 1.00 76.81 205 PRO A C 1
ATOM 1610 O O . PRO A 1 205 ? 31.095 59.901 2.227 1.00 76.81 205 PRO A O 1
ATOM 1613 N N . VAL A 1 206 ? 32.849 58.498 2.215 1.00 78.62 206 VAL A N 1
ATOM 1614 C CA . VAL A 1 206 ? 33.627 59.311 1.265 1.00 78.62 206 VAL A CA 1
ATOM 1615 C C . VAL A 1 206 ? 32.963 59.216 -0.120 1.00 78.62 206 VAL A C 1
ATOM 1617 O O . VAL A 1 206 ? 32.531 58.118 -0.489 1.00 78.62 206 VAL A O 1
ATOM 1620 N N . PRO A 1 207 ? 32.884 60.305 -0.911 1.00 75.12 207 PRO A N 1
ATOM 1621 C CA . PRO A 1 207 ? 32.341 60.251 -2.268 1.00 75.12 207 PRO A CA 1
ATOM 1622 C C . PRO A 1 207 ? 32.955 59.110 -3.096 1.00 75.12 207 PRO A C 1
ATOM 1624 O O . PRO A 1 207 ? 34.171 58.923 -3.109 1.00 75.12 207 PRO A O 1
ATOM 1627 N N . GLY A 1 208 ? 32.108 58.305 -3.746 1.00 70.44 208 GLY A N 1
ATOM 1628 C CA . GLY A 1 208 ? 32.533 57.154 -4.558 1.00 70.44 208 GLY A CA 1
ATOM 1629 C C . GLY A 1 208 ? 32.954 55.899 -3.776 1.00 70.44 208 GLY A C 1
ATOM 1630 O O . GLY A 1 208 ? 33.291 54.885 -4.389 1.00 70.44 208 GLY A O 1
ATOM 1631 N N . ARG A 1 209 ? 32.902 55.909 -2.438 1.00 75.31 209 ARG A N 1
ATOM 1632 C CA . ARG A 1 209 ? 33.281 54.773 -1.579 1.00 75.31 209 ARG A CA 1
ATOM 1633 C C . ARG A 1 209 ? 32.141 54.333 -0.666 1.00 75.31 209 ARG A C 1
ATOM 1635 O O . ARG A 1 209 ? 31.205 55.077 -0.392 1.00 75.31 209 ARG A O 1
ATOM 1642 N N . SER A 1 210 ? 32.226 53.101 -0.165 1.00 71.12 210 SER A N 1
ATOM 1643 C CA . SER A 1 210 ? 31.157 52.492 0.635 1.00 71.12 210 SER A CA 1
ATOM 1644 C C . SER A 1 210 ? 31.171 52.860 2.123 1.00 71.12 210 SER A C 1
ATOM 1646 O O . SER A 1 210 ? 30.219 52.524 2.821 1.00 71.12 210 SER A O 1
ATOM 1648 N N . ARG A 1 211 ? 32.253 53.457 2.647 1.00 76.50 211 ARG A N 1
ATOM 1649 C CA . ARG A 1 211 ? 32.444 53.756 4.083 1.00 76.50 211 ARG A CA 1
ATOM 1650 C C . ARG A 1 211 ? 33.178 55.087 4.292 1.00 76.50 211 ARG A C 1
ATOM 1652 O O . ARG A 1 211 ? 33.763 55.626 3.353 1.00 76.50 211 ARG A O 1
ATOM 1659 N N . CYS A 1 212 ? 33.137 55.619 5.515 1.00 81.81 212 CYS A N 1
ATOM 1660 C CA . CYS A 1 212 ? 33.891 56.816 5.898 1.00 81.81 212 CYS A CA 1
ATOM 1661 C C . CYS A 1 212 ? 35.398 56.515 5.990 1.00 81.81 212 CYS A C 1
ATOM 1663 O O . CYS A 1 212 ? 35.811 55.350 5.946 1.00 81.81 212 CYS A O 1
ATOM 1665 N N . ARG A 1 213 ? 36.222 57.560 6.147 1.00 80.25 213 ARG A N 1
ATOM 1666 C CA . ARG A 1 213 ? 37.689 57.426 6.243 1.00 80.25 213 ARG A CA 1
ATOM 1667 C C . ARG A 1 213 ? 38.124 56.515 7.395 1.00 80.25 213 ARG A C 1
ATOM 1669 O O . ARG A 1 213 ? 39.013 55.695 7.216 1.00 80.25 213 ARG A O 1
ATOM 1676 N N . VAL A 1 214 ? 37.446 56.610 8.539 1.00 78.12 214 VAL A N 1
ATOM 1677 C CA . VAL A 1 214 ? 37.774 55.853 9.761 1.00 78.12 214 VAL A CA 1
ATOM 1678 C C . VAL A 1 214 ? 37.433 54.365 9.646 1.00 78.12 214 VAL A C 1
ATOM 1680 O O . VAL A 1 214 ? 38.095 53.523 10.239 1.00 78.12 214 VAL A O 1
ATOM 1683 N N . HIS A 1 215 ? 36.430 54.019 8.834 1.00 76.56 215 HIS A N 1
ATOM 1684 C CA . HIS A 1 215 ? 35.990 52.637 8.615 1.00 76.56 215 HIS A CA 1
ATOM 1685 C C . HIS A 1 215 ? 36.461 52.078 7.270 1.00 76.56 215 HIS A C 1
ATOM 1687 O O . HIS A 1 215 ? 35.788 51.260 6.639 1.00 76.56 215 HIS A O 1
ATOM 1693 N N . GLY A 1 216 ? 37.638 52.532 6.841 1.00 68.94 216 GLY A N 1
ATOM 1694 C CA . GLY A 1 216 ? 38.457 51.889 5.827 1.00 68.94 216 GLY A CA 1
ATOM 1695 C C . GLY A 1 216 ? 38.097 52.185 4.380 1.00 68.94 216 GLY A C 1
ATOM 1696 O O . GLY A 1 216 ? 38.861 51.746 3.540 1.00 68.94 216 GLY A O 1
ATOM 1697 N N . GLY A 1 217 ? 37.001 52.899 4.071 1.00 65.56 217 GLY A N 1
ATOM 1698 C CA . GLY A 1 217 ? 36.679 53.512 2.762 1.00 65.56 217 GLY A CA 1
ATOM 1699 C C . GLY A 1 217 ? 37.012 52.758 1.455 1.00 65.56 217 GLY A C 1
ATOM 1700 O O . GLY A 1 217 ? 37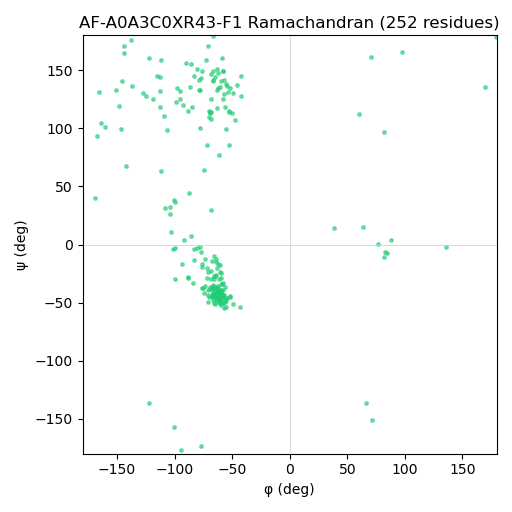.031 53.384 0.403 1.00 65.56 217 GLY A O 1
ATOM 1701 N N . ALA A 1 218 ? 37.314 51.460 1.474 1.00 59.25 218 ALA A N 1
ATOM 1702 C CA . ALA A 1 218 ? 38.140 50.853 0.430 1.00 59.25 218 ALA A CA 1
ATOM 1703 C C . ALA A 1 218 ? 37.318 50.368 -0.756 1.00 59.25 218 ALA A C 1
ATOM 1705 O O . ALA A 1 218 ? 37.800 50.369 -1.886 1.00 59.25 218 ALA A O 1
ATOM 1706 N N . THR A 1 219 ? 36.065 49.984 -0.529 1.00 67.06 219 THR A N 1
ATOM 1707 C CA . THR A 1 219 ? 35.236 49.410 -1.584 1.00 67.06 219 THR A CA 1
ATOM 1708 C C . THR A 1 219 ? 34.571 50.528 -2.391 1.00 67.06 219 THR A C 1
ATOM 1710 O O . THR A 1 219 ? 33.798 51.307 -1.820 1.00 67.06 219 THR A O 1
ATOM 1713 N N . PRO A 1 220 ? 34.851 50.635 -3.704 1.00 67.69 220 PRO A N 1
ATOM 1714 C CA . PRO A 1 220 ? 34.125 51.544 -4.577 1.00 67.69 220 PRO A CA 1
ATOM 1715 C C . PRO A 1 220 ? 32.651 51.142 -4.651 1.00 67.69 220 PRO A C 1
ATOM 1717 O O . PRO A 1 220 ? 32.300 49.962 -4.516 1.00 67.69 220 PRO A O 1
ATOM 1720 N N . VAL A 1 221 ? 31.784 52.123 -4.873 1.00 67.50 221 VAL A N 1
ATOM 1721 C CA . VAL A 1 221 ? 30.346 51.910 -5.089 1.00 67.50 221 VAL A CA 1
ATOM 1722 C C . VAL A 1 221 ? 29.978 52.246 -6.527 1.00 67.50 221 VAL A C 1
ATOM 1724 O O . VAL A 1 221 ? 30.680 52.984 -7.206 1.00 67.50 221 VAL A O 1
ATOM 1727 N N . GLY A 1 222 ? 28.853 51.718 -7.004 1.00 64.44 222 GLY A N 1
ATOM 1728 C CA . GLY A 1 222 ? 28.455 51.927 -8.395 1.00 64.44 222 GLY A CA 1
ATOM 1729 C C . GLY A 1 222 ? 29.347 51.149 -9.362 1.00 64.44 222 GLY A C 1
ATOM 1730 O O . GLY A 1 222 ? 29.827 50.074 -9.009 1.00 64.44 222 GLY A O 1
ATOM 1731 N N . ARG A 1 223 ? 29.520 51.667 -10.584 1.00 62.88 223 ARG A N 1
ATOM 1732 C CA . ARG A 1 223 ? 30.166 50.953 -11.705 1.00 62.88 223 ARG A CA 1
ATOM 1733 C C . ARG A 1 223 ? 31.608 50.536 -11.431 1.00 62.88 223 ARG A C 1
ATOM 1735 O O . ARG A 1 223 ? 32.049 49.554 -12.009 1.00 62.88 223 ARG A O 1
ATOM 1742 N N . ASP A 1 224 ? 32.284 51.230 -10.523 1.00 59.69 224 ASP A N 1
ATOM 1743 C CA . ASP A 1 224 ? 33.679 50.961 -10.167 1.00 59.69 224 ASP A CA 1
ATOM 1744 C C . ASP A 1 224 ? 33.818 49.827 -9.133 1.00 59.69 224 ASP A C 1
ATOM 1746 O O . ASP A 1 224 ? 34.923 49.439 -8.757 1.00 59.69 224 ASP A O 1
ATOM 1750 N N . SER A 1 225 ? 32.701 49.290 -8.628 1.00 63.91 225 SER A N 1
ATOM 1751 C CA . SER A 1 225 ? 32.709 48.152 -7.711 1.00 63.91 225 SER A CA 1
ATOM 1752 C C . SER A 1 225 ? 32.935 46.842 -8.480 1.00 63.91 225 SER A C 1
ATOM 1754 O O . SER A 1 225 ? 32.192 46.572 -9.423 1.00 63.91 225 SER A O 1
ATOM 1756 N N . PRO A 1 226 ? 33.839 45.943 -8.044 1.00 59.31 226 PRO A N 1
ATOM 1757 C CA . PRO A 1 226 ? 34.049 44.641 -8.695 1.00 59.31 226 PRO A CA 1
ATOM 1758 C C . PRO A 1 226 ? 32.821 43.714 -8.621 1.00 59.31 226 PRO A C 1
ATOM 1760 O O . PRO A 1 226 ? 32.751 42.702 -9.311 1.00 59.31 226 PRO A O 1
ATOM 1763 N N . HIS A 1 227 ? 31.835 44.057 -7.789 1.00 59.47 227 HIS A N 1
ATOM 1764 C CA . HIS A 1 227 ? 30.555 43.359 -7.679 1.00 59.47 227 HIS A CA 1
ATOM 1765 C C . HIS A 1 227 ? 29.405 44.101 -8.376 1.00 59.47 227 HIS A C 1
ATOM 1767 O O . HIS A 1 227 ? 28.238 43.758 -8.166 1.00 59.47 227 HIS A O 1
ATOM 1773 N N . PHE A 1 228 ? 29.697 45.135 -9.170 1.00 61.31 228 PHE A N 1
ATOM 1774 C CA . PHE A 1 228 ? 28.676 45.857 -9.913 1.00 61.31 228 PHE A CA 1
ATOM 1775 C C . PHE A 1 228 ? 28.123 44.983 -11.038 1.00 61.31 228 PHE A C 1
ATOM 1777 O O . PHE A 1 228 ? 28.784 44.691 -12.030 1.00 61.31 228 PHE A O 1
ATOM 1784 N N . ILE A 1 229 ? 26.874 44.553 -10.879 1.00 56.25 229 ILE A N 1
ATOM 1785 C CA . ILE A 1 229 ? 26.190 43.731 -11.872 1.00 56.25 229 ILE A CA 1
ATOM 1786 C C . ILE A 1 229 ? 25.731 44.656 -13.001 1.00 56.25 229 ILE A C 1
ATOM 1788 O O . ILE A 1 229 ? 24.710 45.340 -12.885 1.00 56.25 229 ILE A O 1
ATOM 1792 N N . HIS A 1 230 ? 26.480 44.689 -14.104 1.00 57.00 230 HIS A N 1
ATOM 1793 C CA . HIS A 1 230 ? 26.006 45.322 -15.329 1.00 57.00 230 HIS A CA 1
ATOM 1794 C C . HIS A 1 230 ? 24.774 44.553 -15.815 1.00 57.00 230 HIS A C 1
ATOM 1796 O O . HIS A 1 230 ? 24.850 43.372 -16.134 1.00 57.00 230 HIS A O 1
ATOM 1802 N N . GLY A 1 231 ? 23.617 45.213 -15.864 1.00 50.22 231 GLY A N 1
ATOM 1803 C CA . GLY A 1 231 ? 22.344 44.617 -16.287 1.00 50.22 231 GLY A CA 1
ATOM 1804 C C . GLY A 1 231 ? 22.252 44.253 -17.776 1.00 50.22 231 GLY A C 1
ATOM 1805 O O . GLY A 1 231 ? 21.160 44.315 -18.330 1.00 50.22 231 GLY A O 1
ATOM 1806 N N . ARG A 1 232 ? 23.360 43.905 -18.442 1.00 47.34 232 ARG A N 1
ATOM 1807 C CA . ARG A 1 232 ? 23.364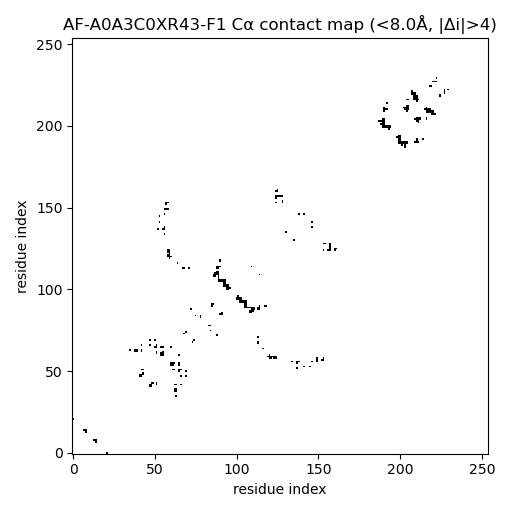 43.316 -19.787 1.00 47.34 232 ARG A CA 1
ATOM 1808 C C . ARG A 1 232 ? 23.852 41.877 -19.684 1.00 47.34 232 ARG A C 1
ATOM 1810 O O . ARG A 1 232 ? 24.982 41.636 -19.274 1.00 47.34 232 ARG A O 1
ATOM 1817 N N . ALA A 1 233 ? 22.992 40.935 -20.061 1.00 41.19 233 ALA A N 1
ATOM 1818 C CA . ALA A 1 233 ? 23.420 39.574 -20.351 1.00 41.19 233 ALA A CA 1
ATOM 1819 C C . ALA A 1 233 ? 24.444 39.606 -21.504 1.00 41.19 233 ALA A C 1
ATOM 1821 O O . ALA A 1 233 ? 24.259 40.398 -22.435 1.00 41.19 233 ALA A O 1
ATOM 1822 N N . PRO A 1 234 ? 25.509 38.787 -21.481 1.00 39.62 234 PRO A N 1
ATOM 1823 C CA . PRO A 1 234 ? 26.324 38.606 -22.673 1.00 39.62 234 PRO A CA 1
ATOM 1824 C C . PRO A 1 234 ? 25.457 37.972 -23.770 1.00 39.62 234 PRO A C 1
ATOM 1826 O O . PRO A 1 234 ? 24.716 37.021 -23.515 1.00 39.62 234 PRO A O 1
ATOM 1829 N N . ALA A 1 235 ? 25.521 38.521 -24.984 1.00 43.03 235 ALA A N 1
ATOM 1830 C CA . ALA A 1 235 ? 24.922 37.899 -26.159 1.00 43.03 235 ALA A CA 1
ATOM 1831 C C . ALA A 1 235 ? 25.588 36.530 -2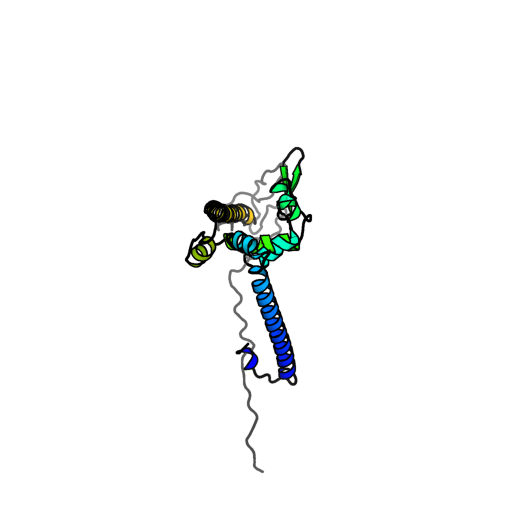6.422 1.00 43.03 235 ALA A C 1
ATOM 1833 O O . ALA A 1 235 ? 26.784 36.383 -26.147 1.00 43.03 235 ALA A O 1
ATOM 1834 N N . PRO A 1 236 ? 24.861 35.531 -26.953 1.00 39.91 236 PRO A N 1
ATOM 1835 C CA . PRO A 1 236 ? 25.461 34.254 -27.324 1.00 39.91 236 PRO A CA 1
ATOM 1836 C C . PRO A 1 236 ? 26.516 34.470 -28.418 1.00 39.91 236 PRO A C 1
ATOM 1838 O O . PRO A 1 236 ? 26.288 35.205 -29.381 1.00 39.91 236 PRO A O 1
ATOM 1841 N N . SER A 1 237 ? 27.683 33.839 -28.280 1.00 38.53 237 SER A N 1
ATOM 1842 C CA . SER A 1 237 ? 28.748 33.911 -29.279 1.00 38.53 237 SER A CA 1
ATOM 1843 C C . SER A 1 237 ? 28.339 33.176 -30.563 1.00 38.53 237 SER A C 1
ATOM 1845 O O . SER A 1 237 ? 28.330 31.950 -30.635 1.00 38.53 237 SER A O 1
ATOM 1847 N N . LEU A 1 238 ? 28.051 33.933 -31.623 1.00 41.59 238 LEU A N 1
ATOM 1848 C CA . LEU A 1 238 ? 27.910 33.443 -33.001 1.00 41.59 238 LEU A CA 1
ATOM 1849 C C . LEU A 1 238 ? 29.286 33.117 -33.618 1.00 41.59 238 LEU A C 1
ATOM 1851 O O . LEU A 1 238 ? 29.720 33.749 -34.578 1.00 41.59 238 LEU A O 1
ATOM 1855 N N . ARG A 1 239 ? 30.004 32.136 -33.064 1.00 44.03 239 ARG A N 1
ATOM 1856 C CA . ARG A 1 239 ? 31.207 31.554 -33.692 1.00 44.03 239 ARG A CA 1
ATOM 1857 C C . ARG A 1 239 ? 31.272 30.046 -33.455 1.00 44.03 239 ARG A C 1
ATOM 1859 O O . ARG A 1 239 ? 32.137 29.581 -32.729 1.00 44.03 239 ARG A O 1
ATOM 1866 N N . ALA A 1 240 ? 30.346 29.297 -34.055 1.00 42.91 240 ALA A N 1
ATOM 1867 C CA . ALA A 1 240 ? 30.553 27.883 -34.405 1.00 42.91 240 ALA A CA 1
ATOM 1868 C C . ALA A 1 240 ? 29.443 27.331 -35.326 1.00 42.91 240 ALA A C 1
ATOM 1870 O O . ALA A 1 240 ? 29.001 26.208 -35.135 1.00 42.91 240 ALA A O 1
ATOM 1871 N N . LEU A 1 241 ? 28.965 28.095 -36.316 1.00 37.62 241 LEU A N 1
ATOM 1872 C CA . LEU A 1 241 ? 28.208 27.535 -37.444 1.00 37.62 241 LEU A CA 1
ATOM 1873 C C . LEU A 1 241 ? 28.489 28.342 -38.720 1.00 37.62 241 LEU A C 1
ATOM 1875 O O . LEU A 1 241 ? 27.880 29.381 -38.955 1.00 37.62 241 LEU A O 1
ATOM 1879 N N . SER A 1 242 ? 29.385 27.820 -39.558 1.00 37.38 242 SER A N 1
ATOM 1880 C CA . SER A 1 242 ? 29.317 27.942 -41.017 1.00 37.38 242 SER A CA 1
ATOM 1881 C C . SER A 1 242 ? 29.926 26.683 -41.658 1.00 37.38 242 SER A C 1
ATOM 1883 O O . SER A 1 242 ? 31.068 26.311 -41.406 1.00 37.38 242 SER A O 1
ATOM 1885 N N . ALA A 1 243 ? 29.079 25.992 -42.422 1.00 40.22 243 ALA A N 1
ATOM 1886 C CA . ALA A 1 243 ? 29.294 24.775 -43.219 1.00 40.22 243 ALA A CA 1
ATOM 1887 C C . ALA A 1 243 ? 30.053 25.107 -44.549 1.00 40.22 243 ALA A C 1
ATOM 1889 O O . ALA A 1 243 ? 30.374 26.285 -44.720 1.00 40.22 243 ALA A O 1
ATOM 1890 N N . PRO A 1 244 ? 30.276 24.199 -45.545 1.00 46.06 244 PRO A N 1
ATOM 1891 C CA . PRO A 1 244 ? 29.696 22.859 -45.702 1.00 46.06 244 PRO A CA 1
ATOM 1892 C C . PRO A 1 244 ? 30.588 21.740 -46.293 1.00 46.06 244 PRO A C 1
ATOM 1894 O O . PRO A 1 244 ? 31.653 21.941 -46.869 1.00 46.06 244 PRO A O 1
ATOM 1897 N N . ALA A 1 245 ? 30.040 20.527 -46.219 1.00 37.16 245 ALA A N 1
ATOM 1898 C CA . ALA A 1 245 ? 30.415 19.368 -47.016 1.00 37.16 245 ALA A CA 1
ATOM 1899 C C . ALA A 1 245 ? 30.304 19.636 -48.527 1.00 37.16 245 ALA A C 1
ATOM 1901 O O . ALA A 1 245 ? 29.229 20.027 -48.973 1.00 37.16 245 ALA A O 1
ATOM 1902 N N . ARG A 1 246 ? 31.359 19.333 -49.305 1.00 35.62 246 ARG A N 1
ATOM 1903 C CA . ARG A 1 246 ? 31.304 18.869 -50.713 1.00 35.62 246 ARG A CA 1
ATOM 1904 C C . ARG A 1 246 ? 32.622 18.183 -51.105 1.00 35.62 246 ARG A C 1
ATOM 1906 O O . ARG A 1 246 ? 33.567 18.875 -51.465 1.00 35.62 246 ARG A O 1
ATOM 1913 N N . ARG A 1 247 ? 32.678 16.845 -51.137 1.00 35.56 247 ARG A N 1
ATOM 1914 C CA . ARG A 1 247 ? 33.448 16.120 -52.171 1.00 35.56 247 ARG A CA 1
ATOM 1915 C C . ARG A 1 247 ? 33.112 14.629 -52.198 1.00 35.56 247 ARG A C 1
ATOM 1917 O O . ARG A 1 247 ? 33.711 13.838 -51.490 1.00 35.56 247 ARG A O 1
ATOM 1924 N N . CYS A 1 248 ? 32.166 14.271 -53.059 1.00 32.34 248 CYS A N 1
ATOM 1925 C CA . CYS A 1 248 ? 32.140 12.988 -53.753 1.00 32.34 248 CYS A CA 1
ATOM 1926 C C . CYS A 1 248 ? 31.424 13.186 -55.102 1.00 32.34 248 CYS A C 1
ATOM 1928 O O . CYS A 1 248 ? 30.354 13.788 -55.145 1.00 32.34 248 CYS A O 1
ATOM 1930 N N . LEU A 1 249 ? 32.044 12.648 -56.161 1.00 32.53 249 LEU A N 1
ATOM 1931 C CA . LEU A 1 249 ? 31.521 12.368 -57.510 1.00 32.53 249 LEU A CA 1
ATOM 1932 C C . LEU A 1 249 ? 31.469 13.513 -58.549 1.00 32.53 249 LEU A C 1
ATOM 1934 O O . LEU A 1 249 ? 30.484 14.239 -58.667 1.00 32.53 249 LEU A O 1
ATOM 1938 N N . ARG A 1 250 ? 32.507 13.563 -59.400 1.00 34.22 250 ARG A N 1
ATOM 1939 C CA . ARG A 1 250 ? 32.417 13.549 -60.880 1.00 34.22 250 ARG A CA 1
ATOM 1940 C C . ARG A 1 250 ? 33.808 13.261 -61.471 1.00 34.22 250 ARG A C 1
ATOM 1942 O O . ARG A 1 250 ? 34.790 13.838 -61.016 1.00 34.22 250 ARG A O 1
ATOM 1949 N N . GLY A 1 251 ? 33.879 12.311 -62.404 1.00 32.09 251 GLY A N 1
ATOM 1950 C CA . GLY A 1 251 ? 35.112 11.837 -63.034 1.00 32.09 251 GLY A CA 1
ATOM 1951 C C . GLY A 1 251 ? 35.461 12.520 -64.361 1.00 32.09 251 GLY A C 1
ATOM 1952 O O . GLY A 1 251 ? 34.725 13.383 -64.822 1.00 32.09 251 GLY A O 1
ATOM 1953 N N . SER A 1 252 ? 36.560 12.019 -64.943 1.00 34.31 252 SER A N 1
ATOM 1954 C CA . SER A 1 252 ? 37.041 12.115 -66.335 1.00 34.31 252 SER A CA 1
ATOM 1955 C C . SER A 1 252 ? 37.336 13.506 -66.917 1.00 34.31 252 SER A C 1
ATOM 1957 O O . SER A 1 252 ? 36.417 14.261 -67.209 1.00 34.31 252 SER A O 1
ATOM 1959 N N . SER A 1 253 ? 38.615 13.802 -67.192 1.00 36.12 253 SER A N 1
ATOM 1960 C CA . SER A 1 253 ? 39.161 13.799 -68.566 1.00 36.12 253 SER A CA 1
ATOM 1961 C C . SER A 1 253 ? 40.569 14.422 -68.632 1.00 36.12 253 SER A C 1
ATOM 1963 O O . SER A 1 253 ? 40.749 15.537 -68.143 1.00 36.12 253 SER A O 1
ATOM 1965 N N . ARG A 1 254 ? 41.449 13.731 -69.375 1.00 36.09 254 ARG A N 1
ATOM 1966 C CA . ARG A 1 254 ? 42.841 14.022 -69.785 1.00 36.09 254 ARG A CA 1
ATOM 1967 C C . ARG A 1 254 ? 43.947 13.645 -68.808 1.00 36.09 254 ARG A C 1
ATOM 1969 O O . ARG A 1 254 ? 43.952 14.151 -67.670 1.00 36.09 254 ARG A O 1
#

Mean predicted aligned error: 17.36 Å

Secondary structure (DSSP, 8-state):
-TTGGG---SSTTHHHHHHHHHHHHHHHHHHHHHHHHHHHHHHTSTTTHHHHHHHTTSTT--HHHHHHHHHHH--GGGSSSHHHHHHHHS--EEEEESSSEEEEEEPS-S-HHHHHHHHHHHGGGGSPP---HHHHHHHTTS-HHHHHHHHHHHHHHHHHHHHHHHHHHHHHT-S-----------------PBPTTSPBP-SPPPTTBSS-TTTT--SB-GGGSTT---S-PPPP---S--------------

Sequence (254 aa):
MAWIRRQQFDVAGLDALVGHHLAIIEARLRQRDLMDGAIERIAVSEPYAAAVRRLCCLRGIKSLSALTLLVEVGDLRRFAGAAACMGFTGPVPSEYSGERHRRGSITKTGTAHLRRVLVEAAWAYRQKPALGSAWRTRFADQPAELVGYAIAAQQRLHARYWRMTQRGHAVQHRHRRRRPRARGVHLGRDCGAKLRPGGSCPELPVPGRSRCRVHGGATPVGRDSPHFIHGRAPAPSLRALSAPARRCLRGSSR